Protein 1ZX5 (pdb70)

CATH classification: 2.60.120.10 (+1 more: 2.60.120.10)

Organism: Archaeoglobus fulgidus (strain ATCC 49558 / DSM 4304 / JCM 9628 / NBRC 100126 / VC-16) (NCBI:txid224325)

Structure (mmCIF, N/CA/C/O backbone):
data_1ZX5
#
_entry.id   1ZX5
#
_cell.length_a   160.045
_cell.length_b   160.045
_cell.length_c   160.045
_cell.angle_alpha   90.00
_cell.angle_beta   90.00
_cell.angle_gamma   90.00
#
_symmetry.space_group_name_H-M   'P 43 3 2'
#
loop_
_entity.id
_entity.type
_entity.pdbx_description
1 polymer 'mannosephosphate isomerase, putative'
2 non-polymer beta-L-fructofuranose
3 non-polymer 1,2-ETHANEDIOL
4 non-polymer 'ACETIC ACID'
5 non-polymer GLYCEROL
6 water water
#
loop_
_atom_site.group_PDB
_atom_site.id
_atom_site.type_symbol
_atom_site.label_atom_id
_atom_site.label_alt_id
_atom_site.label_comp_id
_atom_site.label_asym_id
_atom_site.label_entity_id
_atom_site.label_seq_id
_atom_site.pdbx_PDB_ins_code
_atom_site.Cartn_x
_atom_site.Cartn_y
_atom_site.Cartn_z
_atom_site.occupancy
_atom_site.B_iso_or_equiv
_atom_site.auth_seq_id
_atom_site.auth_comp_id
_atom_site.auth_asym_id
_atom_site.auth_atom_id
_atom_site.pdbx_PDB_model_num
ATOM 1 N N . GLY A 1 1 ? 92.968 94.057 15.526 1.00 61.47 0 GLY A N 1
ATOM 2 C CA . GLY A 1 1 ? 91.518 93.711 15.382 1.00 61.36 0 GLY A CA 1
ATOM 3 C C . GLY A 1 1 ? 90.621 94.935 15.504 1.00 61.24 0 GLY A C 1
ATOM 4 O O . GLY A 1 1 ? 90.658 95.644 16.520 1.00 61.25 0 GLY A O 1
ATOM 13 N N . GLU A 1 3 ? 86.972 94.786 13.920 1.00 54.96 2 GLU A N 1
ATOM 14 C CA . GLU A 1 3 ? 85.761 94.287 13.257 1.00 52.23 2 GLU A CA 1
ATOM 15 C C . GLU A 1 3 ? 84.471 94.880 13.846 1.00 48.83 2 GLU A C 1
ATOM 16 O O . GLU A 1 3 ? 83.429 94.898 13.185 1.00 48.55 2 GLU A O 1
ATOM 22 N N . LEU A 1 4 ? 84.540 95.347 15.090 1.00 44.58 3 LEU A N 1
ATOM 23 C CA . LEU A 1 4 ? 83.340 95.760 15.810 1.00 40.59 3 LEU A CA 1
ATOM 24 C C . LEU A 1 4 ? 83.040 97.250 15.659 1.00 38.23 3 LEU A C 1
ATOM 25 O O . LEU A 1 4 ? 83.963 98.060 15.558 1.00 37.84 3 LEU A O 1
ATOM 30 N N . PRO A 1 5 ? 81.741 97.618 15.659 1.00 35.73 4 PRO A N 1
ATOM 31 C CA . PRO A 1 5 ? 81.388 99.036 15.633 1.00 33.87 4 PRO A CA 1
ATOM 32 C C . PRO A 1 5 ? 81.732 99.690 16.966 1.00 32.24 4 PRO A C 1
ATOM 33 O O . PRO A 1 5 ? 82.094 98.994 17.915 1.00 31.64 4 PRO A O 1
ATOM 37 N N . SER A 1 6 ? 81.634 101.014 17.024 1.00 30.63 5 SER A N 1
ATOM 38 C CA . SER A 1 6 ? 81.897 101.763 18.247 1.00 29.29 5 SER A CA 1
ATOM 39 C C . SER A 1 6 ? 80.868 101.504 19.350 1.00 28.74 5 SER A C 1
ATOM 40 O O . SER A 1 6 ? 81.209 101.513 20.529 1.00 28.90 5 SER A O 1
ATOM 43 N N . PHE A 1 7 ? 79.614 101.297 18.958 1.00 27.82 6 PHE A N 1
ATOM 44 C CA . PHE A 1 7 ? 78.508 101.261 19.890 1.00 27.23 6 PHE A CA 1
ATOM 45 C C . PHE A 1 7 ? 77.643 100.024 19.685 1.00 27.48 6 PHE A C 1
ATOM 46 O O . PHE A 1 7 ? 77.019 99.853 18.632 1.00 27.87 6 PHE A O 1
ATOM 54 N N . ILE A 1 8 ? 77.626 99.166 20.702 1.00 27.07 7 ILE A N 1
ATOM 55 C CA . ILE A 1 8 ? 76.871 97.928 20.675 1.00 26.88 7 ILE A CA 1
ATOM 56 C C . ILE A 1 8 ? 75.729 98.044 21.679 1.00 27.18 7 ILE A C 1
ATOM 57 O O . ILE A 1 8 ? 75.932 98.459 22.819 1.00 27.07 7 ILE A O 1
ATOM 62 N N . PHE A 1 9 ? 74.528 97.700 21.229 1.00 27.47 8 PHE A N 1
ATOM 63 C CA . PHE A 1 9 ? 73.322 97.847 22.031 1.00 28.37 8 PHE A CA 1
ATOM 64 C C . PHE A 1 9 ? 72.762 96.477 22.396 1.00 28.74 8 PHE A C 1
ATOM 65 O O . PHE A 1 9 ? 73.048 95.498 21.712 1.00 28.90 8 PHE A O 1
ATOM 73 N N . GLN A 1 10 ? 71.993 96.397 23.480 1.00 29.86 9 GLN A N 1
ATOM 74 C CA . GLN A 1 10 ? 71.248 95.162 23.769 1.00 30.96 9 GLN A CA 1
ATOM 75 C C . GLN A 1 10 ? 70.098 95.042 22.798 1.00 31.42 9 GLN A C 1
ATOM 76 O O . GLN A 1 10 ? 69.410 96.025 22.544 1.00 31.80 9 GLN A O 1
ATOM 82 N N . ALA A 1 11 ? 69.900 93.838 22.271 1.00 32.16 10 ALA A N 1
ATOM 83 C CA . ALA A 1 11 ? 68.779 93.521 21.382 1.00 32.67 10 ALA A CA 1
ATOM 84 C C . ALA A 1 11 ? 67.433 93.446 22.123 1.00 33.10 10 ALA A C 1
ATOM 85 O O . ALA A 1 11 ? 66.389 93.802 21.568 1.00 33.51 10 ALA A O 1
ATOM 87 N N A GLN A 1 12 ? 67.474 92.960 23.365 0.50 32.88 11 GLN A N 1
ATOM 88 N N B GLN A 1 12 ? 67.470 92.965 23.364 0.50 33.14 11 GLN A N 1
ATOM 89 C CA A GLN A 1 12 ? 66.290 92.801 24.213 0.50 32.43 11 GLN A CA 1
ATOM 90 C CA B GLN A 1 12 ? 66.289 92.890 24.217 0.50 32.95 11 GLN A CA 1
ATOM 91 C C A GLN A 1 12 ? 66.660 93.106 25.660 0.50 32.29 11 GLN A C 1
ATOM 92 C C B GLN A 1 12 ? 66.676 93.200 25.646 0.50 32.57 11 GLN A C 1
ATOM 93 O O A GLN A 1 12 ? 67.821 92.964 26.050 0.50 32.17 11 GLN A O 1
ATOM 94 O O B GLN A 1 12 ? 67.849 93.124 26.019 0.50 32.46 11 GLN A O 1
ATOM 105 N N . GLU A 1 13 ? 65.671 93.530 26.444 1.00 32.23 12 GLU A N 1
ATOM 106 C CA . GLU A 1 13 ? 65.857 93.806 27.873 1.00 32.00 12 GLU A CA 1
ATOM 107 C C . GLU A 1 13 ? 66.142 92.488 28.632 1.00 30.14 12 GLU A C 1
ATOM 108 O O . GLU A 1 13 ? 65.659 91.431 28.257 1.00 30.15 12 GLU A O 1
ATOM 114 N N . ASN A 1 14 ? 66.959 92.578 29.669 1.00 28.44 13 ASN A N 1
ATOM 115 C CA . ASN A 1 14 ? 67.347 91.444 30.485 1.00 27.01 13 ASN A CA 1
ATOM 116 C C . ASN A 1 14 ? 66.952 91.752 31.936 1.00 26.10 13 ASN A C 1
ATOM 117 O O . ASN A 1 14 ? 67.776 92.177 32.747 1.00 25.92 13 ASN A O 1
ATOM 122 N N . LEU A 1 15 ? 65.676 91.535 32.242 1.00 25.18 14 LEU A N 1
ATOM 123 C CA . LEU A 1 15 ? 65.077 91.945 33.517 1.00 24.92 14 LEU A CA 1
ATOM 124 C C . LEU A 1 15 ? 64.892 90.777 34.469 1.00 24.68 14 LEU A C 1
ATOM 125 O O . LEU A 1 15 ? 64.763 89.636 34.033 1.00 24.54 14 LEU A O 1
ATOM 130 N N . VAL A 1 16 ? 64.887 91.082 35.768 1.00 24.39 15 VAL A N 1
ATOM 131 C CA . VAL A 1 16 ? 64.706 90.086 36.826 1.00 23.98 15 VAL A CA 1
ATOM 132 C C . VAL A 1 16 ? 63.598 90.553 37.757 1.00 24.14 15 VAL A C 1
ATOM 133 O O . VAL A 1 16 ? 63.681 91.641 38.334 1.00 23.94 15 VAL A O 1
ATOM 137 N N . GLU A 1 17 ? 62.566 89.721 37.887 1.00 24.18 16 GLU A N 1
ATOM 138 C CA . GLU A 1 17 ? 61.463 89.947 38.822 1.00 25.23 16 GLU A CA 1
ATOM 139 C C . GLU A 1 17 ? 61.922 89.703 40.251 1.00 25.59 16 GLU A C 1
ATOM 140 O O . GLU A 1 17 ? 62.584 88.703 40.536 1.00 26.51 16 GLU A O 1
ATOM 146 N N . ARG A 1 18 ? 61.586 90.626 41.144 1.00 25.91 17 ARG A N 1
ATOM 147 C CA . ARG A 1 18 ? 61.940 90.509 42.557 1.00 26.47 17 ARG A CA 1
ATOM 148 C C . ARG A 1 18 ? 60.772 91.003 43.387 1.00 27.06 17 ARG A C 1
ATOM 149 O O . ARG A 1 18 ? 60.119 91.978 42.997 1.00 27.73 17 ARG A O 1
ATOM 157 N N . PRO A 1 19 ? 60.512 90.349 44.533 1.00 27.36 18 PRO A N 1
ATOM 158 C CA . PRO A 1 19 ? 59.394 90.792 45.367 1.00 27.86 18 PRO A CA 1
ATOM 159 C C . PRO A 1 19 ? 59.650 92.189 45.943 1.00 27.89 18 PRO A C 1
ATOM 160 O O . PRO A 1 19 ? 58.703 92.933 46.194 1.00 28.54 18 PRO A O 1
ATOM 164 N N . TRP A 1 20 ? 60.919 92.556 46.098 1.00 27.52 19 TRP A N 1
ATOM 165 C CA . TRP A 1 20 ? 61.284 93.890 46.577 1.00 27.22 19 TRP A CA 1
ATOM 166 C C . TRP A 1 20 ? 61.441 94.973 45.479 1.00 27.15 19 TRP A C 1
ATOM 167 O O . TRP A 1 20 ? 61.804 96.121 45.783 1.00 26.87 19 TRP A O 1
ATOM 178 N N . GLY A 1 21 ? 61.188 94.617 44.216 1.00 26.65 20 GLY A N 1
ATOM 179 C CA . GLY A 1 21 ? 61.320 95.584 43.122 1.00 26.48 20 GLY A CA 1
ATOM 180 C C . GLY A 1 21 ? 60.085 96.459 42.986 1.00 26.40 20 GLY A C 1
ATOM 181 O O . GLY A 1 21 ? 58.982 95.994 43.214 1.00 26.90 20 GLY A O 1
ATOM 182 N N . GLY A 1 22 ? 60.258 97.719 42.602 1.00 26.37 21 GLY A N 1
ATOM 183 C CA . GLY A 1 22 ? 59.125 98.628 42.423 1.00 26.51 21 GLY A CA 1
ATOM 184 C C . GLY A 1 22 ? 58.818 98.835 40.948 1.00 27.10 21 GLY A C 1
ATOM 185 O O . GLY A 1 22 ? 58.805 97.872 40.187 1.00 27.26 21 GLY A O 1
ATOM 186 N N . GLU A 1 23 ? 58.603 100.092 40.547 1.00 26.96 22 GLU A N 1
ATOM 187 C CA . GLU A 1 23 ? 58.212 100.445 39.177 1.00 27.75 22 GLU A CA 1
ATOM 188 C C . GLU A 1 23 ? 59.303 101.087 38.336 1.00 27.09 22 GLU A C 1
ATOM 189 O O . GLU A 1 23 ? 59.121 101.269 37.127 1.00 27.19 22 GLU A O 1
ATOM 195 N N . TRP A 1 24 ? 60.418 101.446 38.972 1.00 26.89 23 TRP A N 1
ATOM 196 C CA . TRP A 1 24 ? 61.437 102.330 38.364 1.00 26.63 23 TRP A CA 1
ATOM 197 C C . TRP A 1 24 ? 62.072 101.735 37.109 1.00 26.39 23 TRP A C 1
ATOM 198 O O . TRP A 1 24 ? 62.175 102.398 36.077 1.00 27.11 23 TRP A O 1
ATOM 209 N N . ILE A 1 25 ? 62.500 100.480 37.199 1.00 26.30 24 ILE A N 1
ATOM 210 C CA . ILE A 1 25 ? 63.190 99.842 36.078 1.00 25.92 24 ILE A CA 1
ATOM 211 C C . ILE A 1 25 ? 62.300 99.713 34.824 1.00 25.69 24 ILE A C 1
ATOM 212 O O . ILE A 1 25 ? 62.706 100.148 33.746 1.00 25.75 24 ILE A O 1
ATOM 217 N N . ALA A 1 26 ? 61.103 99.146 34.964 1.00 25.00 25 ALA A N 1
ATOM 218 C CA . ALA A 1 26 ? 60.201 99.021 33.813 1.00 26.13 25 ALA A CA 1
ATOM 219 C C . ALA A 1 26 ? 59.973 100.387 33.161 1.00 26.67 25 ALA A C 1
ATOM 220 O O . ALA A 1 26 ? 59.948 100.501 31.934 1.00 26.96 25 ALA A O 1
ATOM 222 N N . LEU A 1 27 ? 59.840 101.423 33.989 1.00 27.79 26 LEU A N 1
ATOM 223 C CA . LEU A 1 27 ? 59.637 102.779 33.494 1.00 28.95 26 LEU A CA 1
ATOM 224 C C . LEU A 1 27 ? 60.846 103.289 32.708 1.00 28.61 26 LEU A C 1
ATOM 225 O O . LEU A 1 27 ? 60.669 103.883 31.649 1.00 28.82 26 LEU A O 1
ATOM 230 N N . LEU A 1 28 ? 62.060 103.037 33.205 1.00 28.13 27 LEU A N 1
ATOM 231 C CA . LEU A 1 28 ? 63.276 103.307 32.427 1.00 27.99 27 LEU A CA 1
ATOM 232 C C . LEU A 1 28 ? 63.206 102.655 31.057 1.00 28.01 27 LEU A C 1
ATOM 233 O O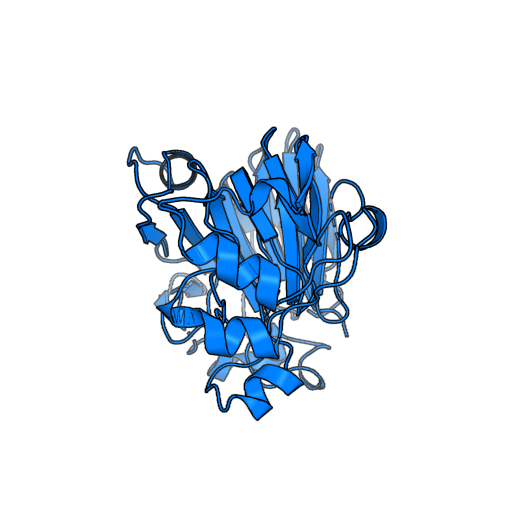 . LEU A 1 28 ? 63.597 103.266 30.073 1.00 28.94 27 LEU A O 1
ATOM 238 N N . LYS A 1 29 ? 62.702 101.422 31.006 1.00 27.60 28 LYS A N 1
ATOM 239 C CA . LYS A 1 29 ? 62.645 100.643 29.773 1.00 27.22 28 LYS A CA 1
ATOM 240 C C . LYS A 1 29 ? 61.336 100.836 29.000 1.00 27.50 28 LYS A C 1
ATOM 241 O O . LYS A 1 29 ? 61.024 100.039 28.109 1.00 28.19 28 LYS A O 1
ATOM 247 N N . GLY A 1 30 ? 60.567 101.868 29.355 1.00 27.28 29 GLY A N 1
ATOM 248 C CA . GLY A 1 30 ? 59.413 102.294 28.560 1.00 25.74 29 GLY A CA 1
ATOM 249 C C . GLY A 1 30 ? 58.088 101.592 28.797 1.00 25.82 29 GLY A C 1
ATOM 250 O O . GLY A 1 30 ? 57.200 101.670 27.948 1.00 26.14 29 GLY A O 1
ATOM 251 N N . PHE A 1 31 ? 57.919 100.911 29.932 1.00 25.02 30 PHE A N 1
ATOM 252 C CA . PHE A 1 31 ? 56.617 100.298 30.231 1.00 24.70 30 PHE A CA 1
ATOM 253 C C . PHE A 1 31 ? 56.235 100.380 31.710 1.00 25.29 30 PHE A C 1
ATOM 254 O O . PHE A 1 31 ? 57.034 100.786 32.533 1.00 25.72 30 PHE A O 1
ATOM 262 N N . ARG A 1 32 ? 54.995 100.031 32.033 1.00 26.74 31 ARG A N 1
ATOM 263 C CA . ARG A 1 32 ? 54.511 100.062 33.415 1.00 27.49 31 ARG A CA 1
ATOM 264 C C . ARG A 1 32 ? 54.440 98.647 33.953 1.00 26.54 31 ARG A C 1
ATOM 265 O O . ARG A 1 32 ? 53.678 97.835 33.443 1.00 26.89 31 ARG A O 1
ATOM 273 N N . GLN A 1 33 ? 55.237 98.364 34.976 1.00 25.74 32 GLN A N 1
ATOM 274 C CA . GLN A 1 33 ? 55.240 97.058 35.628 1.00 24.73 32 GLN A CA 1
ATOM 275 C C . GLN A 1 33 ? 55.907 97.177 36.987 1.00 24.46 32 GLN A C 1
ATOM 276 O O . GLN A 1 33 ? 57.058 97.628 37.081 1.00 24.55 32 GLN A O 1
ATOM 282 N N . SER A 1 34 ? 55.200 96.768 38.035 1.00 23.48 33 SER A N 1
ATOM 283 C CA . SER A 1 34 ? 55.836 96.618 39.352 1.00 23.63 33 SER A CA 1
ATOM 284 C C . SER A 1 34 ? 56.519 95.242 39.484 1.00 23.75 33 SER A C 1
ATOM 285 O O . SER A 1 34 ? 56.245 94.325 38.705 1.00 24.17 33 SER A O 1
ATOM 288 N N . GLY A 1 35 ? 57.403 95.114 40.470 1.00 23.89 34 GLY A N 1
ATOM 289 C CA . GLY A 1 35 ? 58.053 93.848 40.783 1.00 23.61 34 GLY A CA 1
ATOM 290 C C . GLY A 1 35 ? 59.295 93.519 39.976 1.00 23.96 34 GLY A C 1
ATOM 291 O O . GLY A 1 35 ? 59.729 92.365 39.954 1.00 24.39 34 GLY A O 1
ATOM 292 N N . ILE A 1 36 ? 59.883 94.512 39.313 1.00 23.69 35 ILE A N 1
ATOM 293 C CA . ILE A 1 36 ? 61.143 94.283 38.620 1.00 23.96 35 ILE A CA 1
ATOM 294 C C . ILE A 1 36 ? 62.251 94.817 39.514 1.00 24.30 35 ILE A C 1
ATOM 295 O O . ILE A 1 36 ? 62.334 96.038 39.747 1.00 24.25 35 ILE A O 1
ATOM 300 N N . GLY A 1 37 ? 63.101 93.917 40.011 1.00 23.74 36 GLY A N 1
ATOM 301 C CA . GLY A 1 37 ? 64.193 94.333 40.881 1.00 23.64 36 GLY A CA 1
ATOM 302 C C . GLY A 1 37 ? 65.499 94.703 40.180 1.00 24.30 36 GLY A C 1
ATOM 303 O O . GLY A 1 37 ? 66.291 95.482 40.726 1.00 23.57 36 GLY A O 1
ATOM 304 N N . GLU A 1 38 ? 65.734 94.139 38.982 1.00 24.01 37 GLU A N 1
ATOM 305 C CA . GLU A 1 38 ? 67.041 94.217 38.330 1.00 24.68 37 GLU A CA 1
ATOM 306 C C . GLU A 1 38 ? 66.936 94.295 36.821 1.00 24.36 37 GLU A C 1
ATOM 307 O O . GLU A 1 38 ? 66.020 93.747 36.225 1.00 24.61 37 GLU A O 1
ATOM 313 N N . SER A 1 39 ? 67.889 94.997 36.218 1.00 24.25 38 SER A N 1
ATOM 314 C CA . SER A 1 39 ? 68.137 94.934 34.789 1.00 24.06 38 SER A CA 1
ATOM 315 C C . SER A 1 39 ? 69.614 94.668 34.593 1.00 23.95 38 SER A C 1
ATOM 316 O O . SER A 1 39 ? 70.434 95.453 35.055 1.00 24.53 38 SER A O 1
ATOM 319 N N . TRP A 1 40 ? 69.938 93.581 33.897 1.00 23.97 39 TRP A N 1
ATOM 320 C CA . TRP A 1 40 ? 71.312 93.156 33.670 1.00 24.26 39 TRP A CA 1
ATOM 321 C C . TRP A 1 40 ? 71.762 93.698 32.322 1.00 25.17 39 TRP A C 1
ATOM 322 O O . TRP A 1 40 ? 71.186 93.368 31.280 1.00 25.20 39 TRP A O 1
ATOM 333 N N . GLU A 1 41 ? 72.772 94.566 32.353 1.00 25.53 40 GLU A N 1
ATOM 334 C CA . GLU A 1 41 ? 73.198 95.301 31.173 1.00 25.48 40 GLU A CA 1
ATOM 335 C C . GLU A 1 41 ? 74.489 94.694 30.637 1.00 25.71 40 GLU A C 1
ATOM 336 O O . GLU A 1 41 ? 75.533 94.801 31.271 1.00 25.88 40 GLU A O 1
ATOM 342 N N . PHE A 1 42 ? 74.410 94.069 29.460 1.00 25.71 41 PHE A N 1
ATOM 343 C CA . PHE A 1 42 ? 75.549 93.390 28.819 1.00 26.07 41 PHE A CA 1
ATOM 344 C C . PHE A 1 42 ? 76.100 92.269 29.677 1.00 26.60 41 PHE A C 1
ATOM 345 O O . PHE A 1 42 ? 77.310 92.078 29.778 1.00 26.82 41 PHE A O 1
ATOM 353 N N . SER A 1 43 ? 75.184 91.520 30.291 1.00 27.27 42 SER A N 1
ATOM 354 C CA . SER A 1 43 ? 75.548 90.373 31.096 1.00 27.48 42 SER A CA 1
ATOM 355 C C . SER A 1 43 ? 76.159 89.272 30.241 1.00 27.88 42 SER A C 1
ATOM 356 O O . SER A 1 43 ? 75.545 88.816 29.273 1.00 26.93 42 SER A O 1
ATOM 359 N N . ALA A 1 44 ? 77.370 88.857 30.611 1.00 28.63 43 ALA A N 1
ATOM 360 C CA . ALA A 1 44 ? 77.927 87.601 30.123 1.00 29.82 43 ALA A CA 1
ATOM 361 C C . ALA A 1 44 ? 77.907 86.543 31.236 1.00 31.02 43 ALA A C 1
ATOM 362 O O . ALA A 1 44 ? 78.723 85.627 31.238 1.00 31.75 43 ALA A O 1
ATOM 364 N N . HIS A 1 45 ? 76.989 86.684 32.188 1.00 32.01 44 HIS A N 1
ATOM 365 C CA . HIS A 1 45 ? 76.822 85.685 33.229 1.00 33.16 44 HIS A CA 1
ATOM 366 C C . HIS A 1 45 ? 75.969 84.536 32.690 1.00 33.79 44 HIS A C 1
ATOM 367 O O . HIS A 1 45 ? 74.871 84.751 32.178 1.00 33.44 44 HIS A O 1
ATOM 374 N N . THR A 1 46 ? 76.483 83.314 32.798 1.00 35.38 45 THR A N 1
ATOM 375 C CA . THR A 1 46 ? 75.830 82.139 32.193 1.00 36.61 45 THR A CA 1
ATOM 376 C C . THR A 1 46 ? 74.382 81.886 32.653 1.00 36.89 45 THR A C 1
ATOM 377 O O . THR A 1 46 ? 73.597 81.302 31.909 1.00 37.22 45 THR A O 1
ATOM 381 N N . SER A 1 47 ? 74.019 82.334 33.855 1.00 37.17 46 SER A N 1
ATOM 382 C CA . SER A 1 47 ? 72.648 82.148 34.335 1.00 37.55 46 SER A CA 1
ATOM 383 C C . SER A 1 47 ? 71.657 83.047 33.588 1.00 37.19 46 SER A C 1
ATOM 384 O O . SER A 1 47 ? 70.459 82.758 33.539 1.00 36.81 46 SER A O 1
ATOM 387 N N . ARG A 1 48 ? 72.165 84.119 32.977 1.00 36.43 47 ARG A N 1
ATOM 388 C CA . ARG A 1 48 ? 71.304 85.190 32.499 1.00 35.71 47 ARG A CA 1
ATOM 389 C C . ARG A 1 48 ? 72.041 86.096 31.486 1.00 34.48 47 ARG A C 1
ATOM 390 O O . ARG A 1 48 ? 72.213 87.293 31.719 1.00 34.17 47 ARG A O 1
ATOM 398 N N . PRO A 1 49 ? 72.491 85.518 30.350 1.00 33.43 48 PRO A N 1
ATOM 399 C CA . PRO A 1 49 ? 73.256 86.327 29.402 1.00 32.13 48 PRO A CA 1
ATOM 400 C C . PRO A 1 49 ? 72.384 87.316 28.620 1.00 31.18 48 PRO A C 1
ATOM 401 O O . PRO A 1 49 ? 71.245 87.002 28.266 1.00 30.80 48 PRO A O 1
ATOM 405 N N . SER A 1 50 ? 72.919 88.509 28.378 1.00 30.13 49 SER A N 1
ATOM 406 C CA . SER A 1 50 ? 72.248 89.499 27.552 1.00 29.85 49 SER A CA 1
ATOM 407 C C . SER A 1 50 ? 72.461 89.134 26.098 1.00 30.40 49 SER A C 1
ATOM 408 O O . SER A 1 50 ? 73.439 88.462 25.753 1.00 30.33 49 SER A O 1
ATOM 411 N N . THR A 1 51 ? 71.544 89.564 25.245 1.00 31.06 50 THR A N 1
ATOM 412 C CA . THR A 1 51 ? 71.748 89.410 23.820 1.00 32.62 50 THR A CA 1
ATOM 413 C C . THR A 1 51 ? 71.915 90.799 23.204 1.00 32.75 50 THR A C 1
ATOM 414 O O . THR A 1 51 ? 71.239 91.759 23.587 1.00 32.17 50 THR A O 1
ATOM 418 N N . VAL A 1 52 ? 72.838 90.895 22.255 1.00 33.86 51 VAL A N 1
ATOM 419 C CA . VAL A 1 52 ? 73.243 92.180 21.702 1.00 34.99 51 VAL A CA 1
ATOM 420 C C . VAL A 1 52 ? 73.006 92.285 20.191 1.00 36.74 51 VAL A C 1
ATOM 421 O O . VAL A 1 52 ? 72.864 91.272 19.499 1.00 36.29 51 VAL A O 1
ATOM 425 N N . LEU A 1 53 ? 72.956 93.526 19.705 1.00 39.05 52 LEU A N 1
ATOM 426 C CA . LEU A 1 53 ? 72.898 93.812 18.270 1.00 41.57 52 LEU A CA 1
ATOM 427 C C . LEU A 1 53 ? 74.234 94.353 17.767 1.00 42.37 52 LEU A C 1
ATOM 428 O O . LEU A 1 53 ? 74.657 95.457 18.148 1.00 42.19 52 LEU A O 1
ATOM 433 N N . VAL A 1 54 ? 74.882 93.574 16.908 1.00 43.68 53 VAL A N 1
ATOM 434 C CA . VAL A 1 54 ? 76.109 94.012 16.254 1.00 45.20 53 VAL A CA 1
ATOM 435 C C . VAL A 1 54 ? 75.843 94.308 14.767 1.00 46.48 53 VAL A C 1
ATOM 436 O O . VAL A 1 54 ? 75.635 93.384 13.969 1.00 46.65 53 VAL A O 1
ATOM 440 N N . LYS A 1 55 ? 75.844 95.601 14.415 1.00 48.02 54 LYS A N 1
ATOM 441 C CA . LYS A 1 55 ? 75.494 96.063 13.057 1.00 49.55 54 LYS A CA 1
ATOM 442 C C . LYS A 1 55 ? 74.110 95.541 12.604 1.00 49.81 54 LYS A C 1
ATOM 443 O O . LYS A 1 55 ? 73.910 95.189 11.434 1.00 49.99 54 LYS A O 1
ATOM 449 N N . GLY A 1 56 ? 73.166 95.476 13.541 1.00 50.03 55 GLY A N 1
ATOM 450 C CA . GLY A 1 56 ? 71.825 95.000 13.224 1.00 50.17 55 GLY A CA 1
ATOM 451 C C . GLY A 1 56 ? 71.530 93.514 13.403 1.00 50.36 55 GLY A C 1
ATOM 452 O O . GLY A 1 56 ? 70.355 93.119 13.352 1.00 50.65 55 GLY A O 1
ATOM 453 N N A GLN A 1 57 ? 72.566 92.697 13.617 0.50 50.18 56 GLN A N 1
ATOM 454 N N B GLN A 1 57 ? 72.569 92.691 13.581 0.50 50.09 56 GLN A N 1
ATOM 455 C CA A GLN A 1 57 ? 72.382 91.255 13.853 0.50 49.89 56 GLN A CA 1
ATOM 456 C CA B GLN A 1 57 ? 72.371 91.255 13.837 0.50 49.70 56 GLN A CA 1
ATOM 457 C C A GLN A 1 57 ? 72.499 90.864 15.330 0.50 49.54 56 GLN A C 1
ATOM 458 C C B GLN A 1 57 ? 72.427 90.919 15.336 0.50 49.43 56 GLN A C 1
ATOM 459 O O A GLN A 1 57 ? 73.299 91.433 16.082 0.50 49.60 56 GLN A O 1
ATOM 460 O O B GLN A 1 57 ? 73.110 91.593 16.115 0.50 49.52 56 GLN A O 1
ATOM 471 N N . GLN A 1 58 ? 71.705 89.867 15.716 1.00 48.99 57 GLN A N 1
ATOM 472 C CA . GLN A 1 58 ? 71.540 89.474 17.109 1.00 47.96 57 GLN A CA 1
ATOM 473 C C . GLN A 1 58 ? 72.428 88.296 17.533 1.00 46.38 57 GLN A C 1
ATOM 474 O O . GLN A 1 58 ? 72.494 87.286 16.841 1.00 46.12 57 GLN A O 1
ATOM 480 N N . LEU A 1 59 ? 73.117 88.452 18.668 1.00 44.54 58 LEU A N 1
ATOM 481 C CA . LEU A 1 59 ? 73.887 87.363 19.298 1.00 42.67 58 LEU A CA 1
ATOM 482 C C . LEU A 1 59 ? 74.044 87.562 20.814 1.00 41.54 58 LEU A C 1
ATOM 483 O O . LEU A 1 59 ? 73.788 88.645 21.348 1.00 40.95 58 LEU A O 1
ATOM 488 N N . SER A 1 60 ? 74.470 86.506 21.493 1.00 39.92 59 SER A N 1
ATOM 489 C CA . SER A 1 60 ? 74.628 86.524 22.934 1.00 38.79 59 SER A CA 1
ATOM 490 C C . SER A 1 60 ? 75.954 87.174 23.324 1.00 37.97 59 SER A C 1
ATOM 491 O O . SER A 1 60 ? 76.921 87.073 22.571 1.00 37.70 59 SER A O 1
ATOM 502 N N . ILE A 1 62 ? 77.892 86.124 25.397 1.00 35.66 61 ILE A N 1
ATOM 503 C CA . ILE A 1 62 ? 78.808 85.002 25.583 1.00 35.30 61 ILE A CA 1
ATOM 504 C C . ILE A 1 62 ? 79.477 84.654 24.245 1.00 34.92 61 ILE A C 1
ATOM 505 O O . ILE A 1 62 ? 80.695 84.479 24.190 1.00 34.61 61 ILE A O 1
ATOM 510 N N A GLU A 1 63 ? 78.681 84.560 23.181 0.50 34.72 62 GLU A N 1
ATOM 511 N N B GLU A 1 63 ? 78.662 84.601 23.189 0.50 34.73 62 GLU A N 1
ATOM 512 C CA A GLU A 1 63 ? 79.223 84.376 21.843 0.50 34.74 62 GLU A CA 1
ATOM 513 C CA B GLU A 1 63 ? 79.103 84.391 21.808 0.50 34.74 62 GLU A CA 1
ATOM 514 C C A GLU A 1 63 ? 80.133 85.558 21.509 0.50 34.45 62 GLU A C 1
ATOM 515 C C B GLU A 1 63 ? 79.986 85.550 21.307 0.50 34.50 62 GLU A C 1
ATOM 516 O O A GLU A 1 63 ? 81.299 85.365 21.158 0.50 34.52 62 GLU A O 1
ATOM 517 O O B GLU A 1 63 ? 80.981 85.330 20.618 0.50 34.69 62 GLU A O 1
ATOM 528 N N . LEU A 1 64 ? 79.613 86.777 21.663 1.00 34.25 63 LEU A N 1
ATOM 529 C CA . LEU A 1 64 ? 80.399 87.982 21.353 1.00 33.66 63 LEU A CA 1
ATOM 530 C C . LEU A 1 64 ? 81.785 87.952 22.021 1.00 33.05 63 LEU A C 1
ATOM 531 O O . LEU A 1 64 ? 82.796 88.210 21.373 1.00 32.56 63 LEU A O 1
ATOM 536 N N . PHE A 1 65 ? 81.820 87.607 23.304 1.00 32.71 64 PHE A N 1
ATOM 537 C CA . PHE A 1 65 ? 83.069 87.583 24.046 1.00 32.84 64 PHE A CA 1
ATOM 538 C C . PHE A 1 65 ? 84.023 86.461 23.596 1.00 33.58 64 PHE A C 1
ATOM 539 O O . PHE A 1 65 ? 85.227 86.682 23.491 1.00 33.74 64 PHE A O 1
ATOM 547 N N . SER A 1 66 ? 83.508 85.266 23.312 1.00 34.36 65 SER A N 1
ATOM 548 C CA . SER A 1 66 ? 84.401 84.203 22.842 1.00 35.53 65 SER A CA 1
ATOM 549 C C . SER A 1 66 ? 85.004 84.512 21.456 1.00 35.51 65 SER A C 1
ATOM 550 O O . SER A 1 66 ? 86.143 84.143 21.187 1.00 35.65 65 SER A O 1
ATOM 553 N N . LYS A 1 67 ? 84.258 85.218 20.608 1.00 35.63 66 LYS A N 1
ATOM 554 C CA . LYS A 1 67 ? 84.737 85.583 19.267 1.00 36.05 66 LYS A CA 1
ATOM 555 C C . LYS A 1 67 ? 85.567 86.868 19.199 1.00 35.73 66 LYS A C 1
ATOM 556 O O . LYS A 1 67 ? 86.392 87.011 18.300 1.00 35.77 66 LYS A O 1
A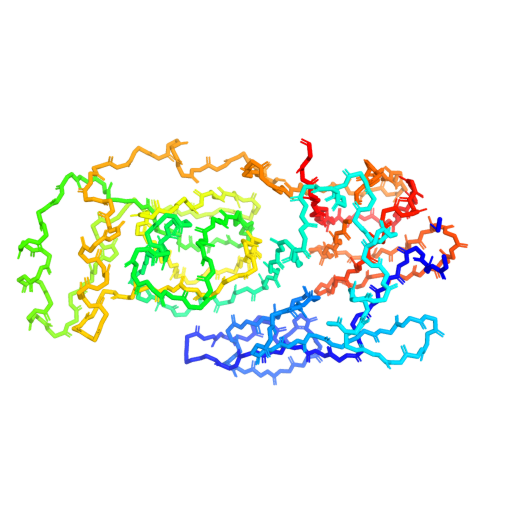TOM 562 N N . HIS A 1 68 ? 85.349 87.800 20.131 1.00 35.38 67 HIS A N 1
ATOM 563 C CA . HIS A 1 68 ? 85.902 89.158 20.000 1.00 35.23 67 HIS A CA 1
ATOM 564 C C . HIS A 1 68 ? 86.580 89.662 21.265 1.00 35.04 67 HIS A C 1
ATOM 565 O O . HIS A 1 68 ? 86.768 90.867 21.467 1.00 35.22 67 HIS A O 1
ATOM 572 N N . ARG A 1 69 ? 86.964 88.713 22.100 1.00 34.76 68 ARG A N 1
ATOM 573 C CA . ARG A 1 69 ? 87.552 88.979 23.397 1.00 34.80 68 ARG A CA 1
ATOM 574 C C . ARG A 1 69 ? 88.707 89.993 23.405 1.00 34.04 68 ARG A C 1
ATOM 575 O O . ARG A 1 69 ? 88.675 90.938 24.190 1.00 33.49 68 ARG A O 1
ATOM 583 N N . ASP A 1 70 ? 89.708 89.789 22.543 1.00 33.58 69 ASP A N 1
ATOM 584 C CA . ASP A 1 70 ? 90.888 90.669 22.467 1.00 33.57 69 ASP A CA 1
ATOM 585 C C . ASP A 1 70 ? 90.521 92.087 22.043 1.00 32.52 69 ASP A C 1
ATOM 586 O O . ASP A 1 70 ? 90.969 93.046 22.656 1.00 31.78 69 ASP A O 1
ATOM 591 N N . GLU A 1 71 ? 89.705 92.202 20.995 1.00 32.09 70 GLU A N 1
ATOM 592 C CA . GLU A 1 71 ? 89.199 93.499 20.538 1.00 32.16 70 GLU A CA 1
ATOM 593 C C . GLU A 1 71 ? 88.327 94.205 21.582 1.00 31.67 70 GLU A C 1
ATOM 594 O O . GLU A 1 71 ? 88.443 95.417 21.766 1.00 31.56 70 GLU A O 1
ATOM 600 N N . LEU A 1 72 ? 87.462 93.452 22.259 1.00 31.38 71 LEU A N 1
ATOM 601 C CA . LEU A 1 72 ? 86.629 94.025 23.313 1.00 31.31 71 LEU A CA 1
ATOM 602 C C . LEU A 1 72 ? 87.448 94.546 24.490 1.00 31.40 71 LEU A C 1
ATOM 603 O O . LEU A 1 72 ? 87.209 95.653 24.973 1.00 31.48 71 LEU A O 1
ATOM 608 N N . LEU A 1 73 ? 88.408 93.746 24.947 1.00 31.37 72 LEU A N 1
ATOM 609 C CA . LEU A 1 73 ? 89.133 94.055 26.173 1.00 31.36 72 LEU A CA 1
ATOM 610 C C . LEU A 1 73 ? 90.302 94.998 25.965 1.00 31.37 72 LEU A C 1
ATOM 611 O O . LEU A 1 73 ? 90.647 95.758 26.875 1.00 31.07 72 LEU A O 1
ATOM 616 N N . GLY A 1 74 ? 90.910 94.945 24.779 1.00 31.44 73 GLY A N 1
ATOM 617 C CA . GLY A 1 74 ? 92.038 95.806 24.451 1.00 31.90 73 GLY A CA 1
ATOM 618 C C . GLY A 1 74 ? 93.213 95.556 25.367 1.00 32.58 73 GLY A C 1
ATOM 619 O O . GLY A 1 74 ? 93.692 94.422 25.469 1.00 32.52 73 GLY A O 1
ATOM 620 N N . ARG A 1 75 ? 93.658 96.607 26.054 1.00 33.14 74 ARG A N 1
ATOM 621 C CA . ARG A 1 75 ? 94.809 96.519 26.960 1.00 34.26 74 ARG A CA 1
ATOM 622 C C . ARG A 1 75 ? 94.532 95.652 28.196 1.00 34.49 74 ARG A C 1
ATOM 623 O O . ARG A 1 75 ? 95.468 95.240 28.889 1.00 34.97 74 ARG A O 1
ATOM 631 N N . ALA A 1 76 ? 93.253 95.360 28.448 1.00 34.69 75 ALA A N 1
ATOM 632 C CA . ALA A 1 76 ? 92.830 94.514 29.568 1.00 34.96 75 ALA A CA 1
ATOM 633 C C . ALA A 1 76 ? 92.736 93.029 29.191 1.00 35.39 75 ALA A C 1
ATOM 634 O O . ALA A 1 76 ? 92.367 92.206 30.026 1.00 35.12 75 ALA A O 1
ATOM 636 N N . ALA A 1 77 ? 93.074 92.695 27.943 1.00 36.30 76 ALA A N 1
ATOM 637 C CA . ALA A 1 77 ? 92.962 91.323 27.442 1.00 37.42 76 ALA A CA 1
ATOM 638 C C . ALA A 1 77 ? 93.856 90.332 28.185 1.00 38.64 76 ALA A C 1
ATOM 639 O O . ALA A 1 77 ? 93.427 89.211 28.457 1.00 38.62 76 ALA A O 1
ATOM 641 N N . GLU A 1 78 ? 95.083 90.736 28.520 1.00 39.90 77 GLU A N 1
ATOM 642 C CA . GLU A 1 78 ? 95.976 89.851 29.273 1.00 41.77 77 GLU A CA 1
ATOM 643 C C . GLU A 1 78 ? 95.516 89.662 30.722 1.00 41.55 77 GLU A C 1
ATOM 644 O O . GLU A 1 78 ? 95.592 88.551 31.262 1.00 41.99 77 GLU A O 1
ATOM 650 N N . LYS A 1 79 ? 94.999 90.732 31.325 1.00 41.21 78 LYS A N 1
ATOM 651 C CA . LYS A 1 79 ? 94.543 90.691 32.716 1.00 40.54 78 LYS A CA 1
ATOM 652 C C . LYS A 1 79 ? 93.316 89.806 32.946 1.00 40.11 78 LYS A C 1
ATOM 653 O O . LYS A 1 79 ? 93.232 89.116 33.958 1.00 40.18 78 LYS A O 1
ATOM 659 N N . PHE A 1 80 ? 92.363 89.827 32.020 1.00 39.53 79 PHE A N 1
ATOM 660 C CA . PHE A 1 80 ? 91.115 89.090 32.210 1.00 38.91 79 PHE A CA 1
ATOM 661 C C . PHE A 1 80 ? 90.941 88.009 31.160 1.00 39.08 79 PHE A C 1
ATOM 662 O O . PHE A 1 80 ? 90.949 88.305 29.971 1.00 39.11 79 PHE A O 1
ATOM 670 N N . SER A 1 81 ? 90.764 86.765 31.594 1.00 39.21 80 SER A N 1
ATOM 671 C CA . SER A 1 81 ? 90.492 85.671 30.661 1.00 39.61 80 SER A CA 1
ATOM 672 C C . SER A 1 81 ? 89.001 85.329 30.580 1.00 39.57 80 SER A C 1
ATOM 673 O O . SER A 1 81 ? 88.544 84.784 29.564 1.00 40.64 80 SER A O 1
ATOM 676 N N . LYS A 1 82 ? 88.252 85.617 31.645 1.00 38.39 81 LYS A N 1
ATOM 677 C CA . LYS A 1 82 ? 86.792 85.522 31.606 1.00 37.61 81 LYS A CA 1
ATOM 678 C C . LYS A 1 82 ? 86.218 86.929 31.593 1.00 35.67 81 LYS A C 1
ATOM 679 O O . LYS A 1 82 ? 86.896 87.880 31.990 1.00 35.05 81 LYS A O 1
ATOM 685 N N . PHE A 1 83 ? 84.966 87.056 31.162 1.00 33.79 82 PHE A N 1
ATOM 686 C CA . PHE A 1 83 ? 84.315 88.351 31.145 1.00 32.61 82 PHE A CA 1
ATOM 687 C C . PHE A 1 83 ? 84.343 88.937 32.565 1.00 31.68 82 PHE A C 1
ATOM 688 O O . PHE A 1 83 ? 83.883 88.298 33.504 1.00 32.04 82 PHE A O 1
ATOM 696 N N . PRO A 1 84 ? 84.943 90.131 32.717 1.00 30.50 83 PRO A N 1
ATOM 697 C CA . PRO A 1 84 ? 85.364 90.657 34.016 1.00 29.44 83 PRO A CA 1
ATOM 698 C C . PRO A 1 84 ? 84.299 91.252 34.950 1.00 28.53 83 PRO A C 1
ATOM 699 O O . PRO A 1 84 ? 84.536 91.331 36.158 1.00 28.46 83 PRO A O 1
ATOM 703 N N . ILE A 1 85 ? 83.147 91.654 34.419 1.00 27.17 84 ILE A N 1
ATOM 704 C CA . ILE A 1 85 ? 82.176 92.410 35.208 1.00 25.83 84 ILE A CA 1
ATOM 705 C C . ILE A 1 85 ? 80.723 92.020 34.949 1.00 25.78 84 ILE A C 1
ATOM 706 O O . ILE A 1 85 ? 80.389 91.410 33.922 1.00 25.19 84 ILE A O 1
ATOM 711 N N . LEU A 1 86 ? 79.861 92.412 35.885 1.00 25.04 85 LEU A N 1
ATOM 712 C CA . LEU A 1 86 ? 78.426 92.346 35.695 1.00 25.12 85 LEU A CA 1
ATOM 713 C C . LEU A 1 86 ? 77.846 93.708 36.072 1.00 25.21 85 LEU A C 1
ATOM 714 O O . LEU A 1 86 ? 78.132 94.241 37.153 1.00 25.61 85 LEU A O 1
ATOM 719 N N . VAL A 1 87 ? 77.039 94.270 35.175 1.00 25.18 86 VAL A N 1
ATOM 720 C CA . VAL A 1 87 ? 76.449 95.579 35.384 1.00 24.44 86 VAL A CA 1
ATOM 721 C C . VAL A 1 87 ? 74.953 95.406 35.551 1.00 24.88 86 VAL A C 1
ATOM 722 O O . VAL A 1 87 ? 74.297 94.805 34.700 1.00 24.47 86 VAL A O 1
ATOM 726 N N . ARG A 1 88 ? 74.421 95.936 36.652 1.00 25.25 87 ARG A N 1
ATOM 727 C CA . ARG A 1 88 ? 73.014 95.808 36.966 1.00 26.10 87 ARG A CA 1
ATOM 728 C C . ARG A 1 88 ? 72.412 97.109 37.465 1.00 26.47 87 ARG A C 1
ATOM 729 O O . ARG A 1 88 ? 72.993 97.758 38.333 1.00 27.03 87 ARG A O 1
ATOM 737 N N . LEU A 1 89 ? 71.252 97.479 36.916 1.00 25.93 88 LEU A N 1
ATOM 738 C CA . LEU A 1 89 ? 70.359 98.415 37.582 1.00 25.92 88 LEU A CA 1
ATOM 739 C C . LEU A 1 89 ? 69.602 97.633 38.647 1.00 26.23 88 LEU A C 1
ATOM 740 O O . LEU A 1 89 ? 69.118 96.521 38.372 1.00 25.73 88 LEU A O 1
ATOM 745 N N . ILE A 1 90 ? 69.518 98.206 39.852 1.00 26.09 89 ILE A N 1
ATOM 746 C CA . ILE A 1 90 ? 68.845 97.566 40.999 1.00 26.29 89 ILE A CA 1
ATOM 747 C C . ILE A 1 90 ? 67.834 98.540 41.595 1.00 26.14 89 ILE A C 1
ATOM 748 O O . ILE A 1 90 ? 68.176 99.670 41.935 1.00 26.13 89 ILE A O 1
ATOM 753 N N . ASP A 1 91 ? 66.591 98.095 41.717 1.00 26.40 90 ASP A N 1
ATOM 754 C CA . ASP A 1 91 ? 65.550 98.884 42.355 1.00 26.74 90 ASP A CA 1
ATOM 755 C C . ASP A 1 91 ? 65.194 98.236 43.688 1.00 27.03 90 ASP A C 1
ATOM 756 O O . ASP A 1 91 ? 64.279 97.404 43.766 1.00 26.89 90 ASP A O 1
ATOM 761 N N . ALA A 1 92 ? 65.952 98.589 44.726 1.00 27.00 91 ALA A N 1
ATOM 762 C CA . ALA A 1 92 ? 65.711 98.051 46.064 1.00 27.29 91 ALA A CA 1
ATOM 763 C C . ALA A 1 92 ? 64.641 98.909 46.726 1.00 27.34 91 ALA A C 1
ATOM 764 O O . ALA A 1 92 ? 64.931 99.720 47.604 1.00 27.52 91 ALA A O 1
ATOM 766 N N . ALA A 1 93 ? 63.400 98.749 46.273 1.00 27.75 92 ALA A N 1
ATOM 767 C CA . ALA A 1 93 ? 62.326 99.648 46.678 1.00 28.57 92 ALA A CA 1
ATOM 768 C C . ALA A 1 93 ? 61.851 99.314 48.096 1.00 2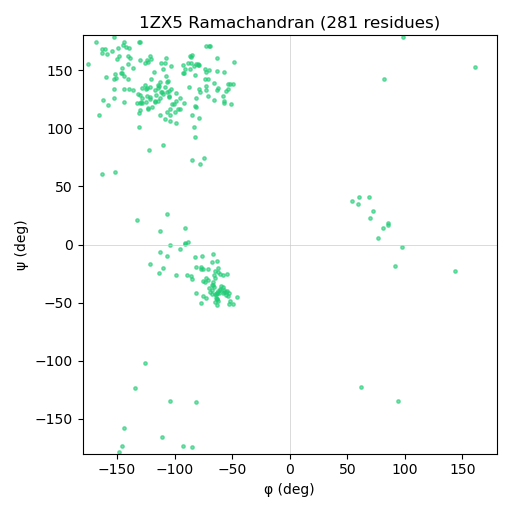9.41 92 ALA A C 1
ATOM 769 O O . ALA A 1 93 ? 61.752 100.195 48.937 1.00 29.54 92 ALA A O 1
ATOM 771 N N . SER A 1 94 ? 61.567 98.040 48.342 1.00 30.37 93 SER A N 1
ATOM 772 C CA . SER A 1 94 ? 61.387 97.515 49.686 1.00 31.81 93 SER A CA 1
ATOM 773 C C . SER A 1 94 ? 62.757 97.152 50.215 1.00 32.12 93 SER A C 1
ATOM 774 O O . SER A 1 94 ? 63.663 96.897 49.424 1.00 32.53 93 SER A O 1
ATOM 777 N N . PRO A 1 95 ? 62.913 97.109 51.554 1.00 32.37 94 PRO A N 1
ATOM 778 C CA . PRO A 1 95 ? 64.232 96.771 52.091 1.00 32.70 94 PRO A CA 1
ATOM 779 C C . PRO A 1 95 ? 64.685 95.353 51.706 1.00 33.17 94 PRO A C 1
ATOM 780 O O . PRO A 1 95 ? 63.911 94.389 51.803 1.00 33.54 94 PRO A O 1
ATOM 784 N N . THR A 1 96 ? 65.928 95.245 51.248 1.00 33.15 95 THR A N 1
ATOM 785 C CA . THR A 1 96 ? 66.557 93.945 51.035 1.00 32.41 95 THR A CA 1
ATOM 786 C C . THR A 1 96 ? 67.048 93.428 52.398 1.00 31.94 95 THR A C 1
ATOM 787 O O . THR A 1 96 ? 67.264 94.219 53.317 1.00 31.90 95 THR A O 1
ATOM 791 N N . GLN A 1 97 ? 67.181 92.109 52.541 1.00 30.80 96 GLN A N 1
ATOM 792 C CA . GLN A 1 97 ? 67.810 91.531 53.717 1.00 29.85 96 GLN A CA 1
ATOM 793 C C . GLN A 1 97 ? 69.321 91.770 53.648 1.00 28.99 96 GLN A C 1
ATOM 794 O O . GLN A 1 97 ? 69.895 91.902 52.553 1.00 28.38 96 GLN A O 1
ATOM 800 N N . VAL A 1 98 ? 69.951 91.858 54.818 1.00 27.83 97 VAL A N 1
ATOM 801 C CA . VAL A 1 98 ? 71.398 91.994 54.895 1.00 26.85 97 VAL A CA 1
ATOM 802 C C . VAL A 1 98 ? 72.066 90.757 54.286 1.00 26.35 97 VAL A C 1
ATOM 803 O O . VAL A 1 98 ? 71.656 89.623 54.524 1.00 25.57 97 VAL A O 1
ATOM 807 N N . HIS A 1 99 ? 73.076 91.002 53.466 1.00 26.24 98 HIS A N 1
ATOM 808 C CA . HIS A 1 99 ? 73.830 89.936 52.838 1.00 26.02 98 HIS A CA 1
ATOM 809 C C . HIS A 1 99 ? 75.295 90.350 52.737 1.00 26.10 98 HIS A C 1
ATOM 810 O O . HIS A 1 99 ? 75.652 91.477 53.081 1.00 26.45 98 HIS A O 1
ATOM 817 N N . VAL A 1 100 ? 76.130 89.424 52.286 1.00 25.94 99 VAL A N 1
ATOM 818 C CA . VAL A 1 100 ?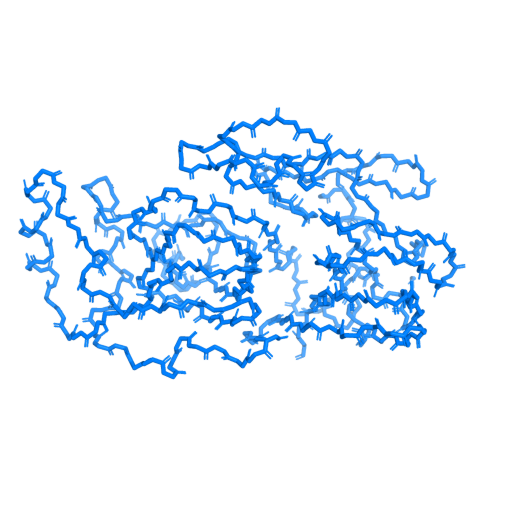 77.564 89.584 52.270 1.00 26.13 99 VAL A CA 1
ATOM 819 C C . VAL A 1 100 ? 78.121 88.733 51.127 1.00 26.41 99 VAL A C 1
ATOM 820 O O . VAL A 1 100 ? 77.576 87.678 50.803 1.00 26.21 99 VAL A O 1
ATOM 824 N N . HIS A 1 101 ? 79.200 89.209 50.517 1.00 26.70 100 HIS A N 1
ATOM 825 C CA . HIS A 1 101 ? 79.861 88.513 49.421 1.00 27.06 100 HIS A CA 1
ATOM 826 C C . HIS A 1 101 ? 81.189 87.916 49.881 1.00 26.36 100 HIS A C 1
ATOM 827 O O . HIS A 1 101 ? 81.889 88.525 50.694 1.00 26.27 100 HIS A O 1
ATOM 834 N N . PRO A 1 102 ? 81.549 86.736 49.338 1.00 25.78 101 PRO A N 1
ATOM 835 C CA . PRO A 1 102 ? 82.870 86.165 49.585 1.00 25.42 101 PRO A CA 1
ATOM 836 C C . PRO A 1 102 ? 83.961 86.810 48.704 1.00 25.61 101 PRO A C 1
ATOM 837 O O . PRO A 1 102 ? 83.669 87.319 47.616 1.00 25.39 101 PRO A O 1
ATOM 841 N N . SER A 1 103 ? 85.205 86.781 49.178 1.00 25.80 102 SER A N 1
ATOM 842 C CA . SER A 1 103 ? 86.364 87.064 48.329 1.00 26.54 102 SER A CA 1
ATOM 843 C C . SER A 1 103 ? 86.613 85.892 47.373 1.00 27.03 102 SER A C 1
ATOM 844 O O . SER A 1 103 ? 85.998 84.831 47.510 1.00 27.14 102 SER A O 1
ATOM 847 N N . ASP A 1 104 ? 87.509 86.084 46.411 1.00 27.63 103 ASP A N 1
ATOM 848 C CA . ASP A 1 104 ? 87.983 85.001 45.543 1.00 28.70 103 ASP A CA 1
ATOM 849 C C . ASP A 1 104 ? 88.502 83.825 46.346 1.00 28.59 103 ASP A C 1
ATOM 850 O O . ASP A 1 104 ? 88.212 82.677 46.043 1.00 28.74 103 ASP A O 1
ATOM 855 N N . LYS A 1 105 ? 89.281 84.139 47.370 1.00 28.63 104 LYS A N 1
ATOM 856 C CA . LYS A 1 105 ? 89.867 83.160 48.263 1.00 28.70 104 LYS A CA 1
ATOM 857 C C . LYS A 1 105 ? 88.790 82.372 49.028 1.00 27.76 104 LYS A C 1
ATOM 858 O O . LYS A 1 105 ? 88.862 81.141 49.114 1.00 27.43 104 LYS A O 1
ATOM 864 N N . ALA A 1 106 ? 87.809 83.085 49.585 1.00 26.62 105 ALA A N 1
ATOM 865 C CA . ALA A 1 106 ? 86.722 82.464 50.341 1.00 25.62 105 ALA A CA 1
ATOM 866 C C . ALA A 1 106 ? 85.823 81.623 49.432 1.00 25.27 105 ALA A C 1
ATOM 867 O O . ALA A 1 106 ? 85.440 80.524 49.803 1.00 25.17 105 ALA A O 1
ATOM 869 N N . ALA A 1 107 ? 85.497 82.138 48.246 1.00 25.06 106 ALA A N 1
ATOM 870 C CA . ALA A 1 107 ? 84.651 81.421 47.294 1.00 25.29 106 ALA A CA 1
ATOM 871 C C . ALA A 1 107 ? 85.314 80.094 46.870 1.00 25.88 106 ALA A C 1
ATOM 872 O O . ALA A 1 107 ? 84.653 79.049 46.788 1.00 25.26 106 ALA A O 1
ATOM 874 N N . GLU A 1 108 ? 86.626 80.153 46.642 1.00 26.23 107 GLU A N 1
ATOM 875 C CA . GLU A 1 108 ? 87.428 78.989 46.281 1.00 27.78 107 GLU A CA 1
ATOM 876 C C . GLU A 1 108 ? 87.468 77.949 47.410 1.00 26.51 107 GLU A C 1
ATOM 877 O O . GLU A 1 108 ? 87.336 76.741 47.176 1.00 25.94 107 GLU A O 1
ATOM 883 N N . SER A 1 109 ? 87.642 78.448 48.629 1.00 25.87 108 SER A N 1
ATOM 884 C CA . SER A 1 109 ? 87.665 77.641 49.843 1.00 25.38 108 SER A CA 1
ATOM 885 C C . SER A 1 109 ? 86.298 76.982 50.136 1.00 24.78 108 SER A C 1
ATOM 886 O O . SER A 1 109 ? 86.222 75.846 50.629 1.00 24.73 108 SER A O 1
ATOM 889 N N . LEU A 1 110 ? 85.227 77.708 49.832 1.00 24.26 109 LEU A N 1
ATOM 890 C CA . LEU A 1 110 ? 83.854 77.191 49.931 1.00 23.86 109 LEU A CA 1
ATOM 891 C C . LEU A 1 110 ? 83.484 76.251 48.777 1.00 23.24 109 LEU A C 1
ATOM 892 O O . LEU A 1 110 ? 82.434 75.615 48.820 1.00 22.87 109 LEU A O 1
ATOM 897 N N . GLY A 1 111 ? 84.335 76.189 47.751 1.00 23.11 110 GLY A N 1
ATOM 898 C CA . GLY A 1 111 ? 84.108 75.351 46.571 1.00 23.14 110 GLY A CA 1
ATOM 899 C C . GLY A 1 111 ? 83.018 75.833 45.616 1.00 23.77 110 GLY A C 1
ATOM 900 O O . GLY A 1 111 ? 82.396 75.036 44.908 1.00 23.49 110 GLY A O 1
ATOM 901 N N . GLU A 1 112 ? 82.790 77.135 45.568 1.00 24.48 111 GLU A N 1
ATOM 902 C CA . GLU A 1 112 ? 81.786 77.682 44.658 1.00 26.20 111 GLU A CA 1
ATOM 903 C C . GLU A 1 112 ? 82.262 77.570 43.206 1.00 27.47 111 GLU A C 1
ATOM 904 O O . GLU A 1 112 ? 83.472 77.564 42.942 1.00 28.07 111 GLU A O 1
ATOM 910 N N . ALA A 1 113 ? 81.324 77.436 42.276 1.00 28.60 112 ALA A N 1
ATOM 911 C CA . ALA A 1 113 ? 81.655 77.483 40.852 1.00 30.01 112 ALA A CA 1
ATOM 912 C C . ALA A 1 113 ? 81.922 78.936 40.422 1.00 31.09 112 ALA A C 1
ATOM 913 O O . ALA A 1 113 ? 82.725 79.178 39.532 1.00 31.49 112 ALA A O 1
ATOM 915 N N . GLU A 1 114 ? 81.259 79.902 41.056 1.00 32.04 113 GLU A N 1
ATOM 916 C CA . GLU A 1 114 ? 81.578 81.314 40.782 1.00 33.08 113 GLU A CA 1
ATOM 917 C C . GLU A 1 114 ? 82.737 81.841 41.638 1.00 32.73 113 GLU A C 1
ATOM 918 O O . GLU A 1 114 ? 83.077 81.261 42.685 1.00 32.83 113 GLU A O 1
ATOM 924 N N . GLY A 1 115 ? 83.326 82.950 41.191 1.00 31.94 114 GLY A N 1
ATOM 925 C CA . GLY A 1 115 ? 84.383 83.626 41.936 1.00 30.66 114 GLY A CA 1
ATOM 926 C C . GLY A 1 115 ? 83.826 84.580 42.984 1.00 29.88 114 GLY A C 1
ATOM 9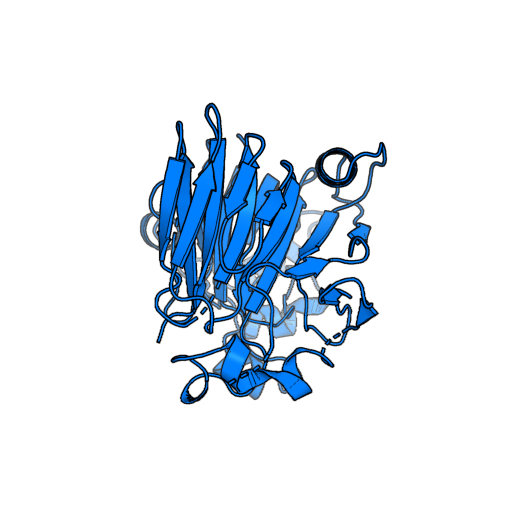27 O O . GLY A 1 115 ? 82.606 84.646 43.209 1.00 29.28 114 GLY A O 1
ATOM 928 N N . GLY A 1 116 ? 84.737 85.311 43.622 1.00 29.42 115 GLY A N 1
ATOM 929 C CA . GLY A 1 116 ? 84.402 86.348 44.588 1.00 29.24 115 GLY A CA 1
ATOM 930 C C . GLY A 1 116 ? 83.747 87.576 43.974 1.00 29.11 115 GLY A C 1
ATOM 931 O O . GLY A 1 116 ? 83.650 87.705 42.748 1.00 28.85 115 GLY A O 1
ATOM 932 N N . VAL A 1 117 ? 83.254 88.459 44.837 1.00 29.12 116 VAL A N 1
ATOM 933 C CA . VAL A 1 117 ? 82.524 89.638 44.392 1.00 29.09 116 VAL A CA 1
ATOM 934 C C . VAL A 1 117 ? 83.032 90.882 45.105 1.00 29.61 116 VAL A C 1
ATOM 935 O O . VAL A 1 117 ? 83.017 90.950 46.340 1.00 29.92 116 VAL A O 1
ATOM 939 N N . GLU A 1 118 ? 83.488 91.852 44.318 1.00 30.08 117 GLU A N 1
ATOM 940 C CA . GLU A 1 118 ? 83.654 93.238 44.774 1.00 30.87 117 GLU A CA 1
ATOM 941 C C . GLU A 1 118 ? 82.721 94.083 43.915 1.00 30.50 117 GLU A C 1
ATOM 942 O O . GLU A 1 118 ? 82.472 93.742 42.759 1.00 30.09 117 GLU A O 1
ATOM 948 N N . SER A 1 119 ? 82.194 95.172 44.463 1.00 30.68 118 SER A N 1
ATOM 949 C CA . SER A 1 119 ? 81.295 96.017 43.688 1.00 31.17 118 SER A CA 1
ATOM 950 C C . SER A 1 119 ? 81.373 97.506 43.991 1.00 30.78 118 SER A C 1
ATOM 951 O O . SER A 1 119 ? 81.747 97.933 45.093 1.00 30.95 118 SER A O 1
ATOM 954 N N . ALA A 1 120 ? 81.038 98.286 42.969 1.00 29.91 119 ALA A N 1
ATOM 955 C CA . ALA A 1 120 ? 80.932 99.717 43.060 1.00 29.22 119 ALA A CA 1
ATOM 956 C C . ALA A 1 120 ? 79.468 100.091 42.776 1.00 29.27 119 ALA A C 1
ATOM 957 O O . ALA A 1 120 ? 78.856 99.604 41.826 1.00 29.16 119 ALA A O 1
ATOM 959 N N . TRP A 1 121 ? 78.915 100.948 43.624 1.00 29.44 120 TRP A N 1
ATOM 960 C CA . TRP A 1 121 ? 77.511 101.347 43.564 1.00 29.29 120 TRP A CA 1
ATOM 961 C C . TRP A 1 121 ? 77.443 102.810 43.195 1.00 28.45 120 TRP A C 1
ATOM 962 O O . TRP A 1 121 ? 78.214 103.610 43.710 1.00 28.23 120 TRP A O 1
ATOM 973 N N . LEU A 1 122 ? 76.531 103.144 42.288 1.00 27.67 121 LEU A N 1
ATOM 974 C CA . LEU A 1 122 ? 76.170 104.520 41.986 1.00 26.54 121 LEU A CA 1
ATOM 975 C C . LEU A 1 122 ? 74.667 104.649 42.206 1.00 26.96 121 LEU A C 1
ATOM 976 O O . LEU A 1 122 ? 73.859 103.995 41.546 1.00 27.25 121 LEU A O 1
ATOM 981 N N . VAL A 1 123 ? 74.315 105.500 43.151 1.00 26.76 122 VAL A N 1
ATOM 982 C CA . VAL A 1 123 ? 72.949 105.661 43.615 1.00 26.49 122 VAL A CA 1
ATOM 983 C C . VAL A 1 123 ? 72.285 106.774 42.792 1.00 26.26 122 VAL A C 1
ATOM 984 O O . VAL A 1 123 ? 72.952 107.716 42.378 1.00 25.74 122 VAL A O 1
ATOM 988 N N . PHE A 1 124 ? 70.981 106.666 42.550 1.00 25.62 123 PHE A N 1
ATOM 989 C CA . PHE A 1 124 ? 70.280 107.639 41.713 1.00 25.15 123 PHE A CA 1
ATOM 990 C C . PHE A 1 124 ? 69.271 108.498 42.446 1.00 25.19 123 PHE A C 1
ATOM 991 O O . PHE A 1 124 ? 68.723 109.419 41.865 1.00 26.01 123 PHE A O 1
ATOM 999 N N . ASN A 1 125 ? 69.018 108.209 43.716 1.00 24.74 124 ASN A N 1
ATOM 1000 C CA . ASN A 1 125 ? 67.926 108.876 44.408 1.00 24.37 124 ASN A CA 1
ATOM 1001 C C . ASN A 1 125 ? 68.265 109.091 45.875 1.00 24.52 124 ASN A C 1
ATOM 1002 O O . ASN A 1 125 ? 69.387 108.824 46.301 1.00 24.32 124 ASN A O 1
ATOM 1007 N N . LYS A 1 126 ? 67.288 109.569 46.636 1.00 25.15 125 LYS A N 1
ATOM 1008 C CA . LYS A 1 126 ? 67.435 109.697 48.074 1.00 26.36 125 LYS A CA 1
ATOM 1009 C C . LYS A 1 126 ? 66.762 108.513 48.761 1.00 26.35 125 LYS A C 1
ATOM 1010 O O . LYS A 1 126 ? 65.533 108.409 48.830 1.00 26.48 125 LYS A O 1
ATOM 1016 N N . GLY A 1 127 ? 67.594 107.597 49.233 1.00 26.43 126 GLY A N 1
ATOM 1017 C CA . GLY A 1 127 ? 67.123 106.365 49.843 1.00 26.98 126 GLY A CA 1
ATOM 1018 C C . GLY A 1 127 ? 68.070 106.044 50.969 1.00 27.47 126 GLY A C 1
ATOM 1019 O O . GLY A 1 127 ? 68.766 106.932 51.462 1.00 27.06 126 GLY A O 1
ATOM 1020 N N . LYS A 1 128 ? 68.108 104.776 51.364 1.00 27.75 127 LYS A N 1
ATOM 1021 C CA . LYS A 1 128 ? 68.997 104.343 52.434 1.00 28.57 127 LYS A CA 1
ATOM 1022 C C . LYS A 1 128 ? 69.893 103.194 51.994 1.00 28.41 127 LYS A C 1
ATOM 1023 O O . LYS A 1 128 ? 69.408 102.151 51.546 1.00 28.57 127 LYS A O 1
ATOM 1029 N N . ALA A 1 129 ? 71.197 103.411 52.108 1.00 28.05 128 ALA A N 1
ATOM 1030 C CA . ALA A 1 129 ? 72.184 102.372 51.895 1.00 28.11 128 ALA A CA 1
ATOM 1031 C C . ALA A 1 129 ? 72.746 101.953 53.256 1.00 28.12 128 ALA A C 1
ATOM 1032 O O . ALA A 1 129 ? 72.946 102.788 54.141 1.00 27.79 128 ALA A O 1
ATOM 1034 N N . TYR A 1 130 ? 72.974 100.655 53.422 1.00 28.10 129 TYR A N 1
ATOM 1035 C CA . TYR A 1 130 ? 73.516 100.109 54.671 1.00 28.01 129 TYR A CA 1
ATOM 1036 C C . TYR A 1 130 ? 74.766 99.327 54.336 1.00 27.83 129 TYR A C 1
ATOM 1037 O O . TYR A 1 130 ? 74.719 98.466 53.470 1.00 28.38 129 TYR A O 1
ATOM 1046 N N . ALA A 1 131 ? 75.875 99.614 55.010 1.00 27.80 130 ALA A N 1
ATOM 1047 C CA . ALA A 1 131 ? 77.144 98.960 54.686 1.00 27.93 130 ALA A CA 1
ATOM 1048 C C . ALA A 1 131 ? 78.139 98.984 55.845 1.00 28.08 130 ALA A C 1
ATOM 1049 O O . ALA A 1 131 ? 78.529 100.062 56.315 1.00 28.22 130 ALA A O 1
ATOM 1051 N N . GLY A 1 132 ? 78.543 97.790 56.289 1.00 28.21 131 GLY A N 1
ATOM 1052 C CA . GLY A 1 132 ? 79.522 97.605 57.360 1.00 28.61 131 GLY A CA 1
ATOM 1053 C C . GLY A 1 132 ? 78.891 97.723 58.738 1.00 29.40 131 GLY A C 1
ATOM 1054 O O . GLY A 1 132 ? 77.988 98.538 58.937 1.00 29.49 131 GLY A O 1
ATOM 1055 N N . PHE A 1 133 ? 79.343 96.905 59.688 1.00 29.66 132 PHE A N 1
ATOM 1056 C CA . PHE A 1 133 ? 78.851 97.021 61.061 1.00 30.42 132 PHE A CA 1
ATOM 1057 C C . PHE A 1 133 ? 79.287 98.352 61.648 1.00 31.37 132 PHE A C 1
ATOM 1058 O O . PHE A 1 133 ? 80.417 98.800 61.423 1.00 31.34 132 PHE A O 1
ATOM 1066 N N . LYS A 1 134 ? 78.383 98.999 62.378 1.00 32.79 133 LYS A N 1
ATOM 1067 C CA . LYS A 1 134 ? 78.727 100.263 63.026 1.00 34.51 133 LYS A CA 1
ATOM 1068 C C . LYS A 1 134 ? 79.485 100.060 64.347 1.00 34.90 133 LYS A C 1
ATOM 1069 O O . LYS A 1 134 ? 80.156 100.969 64.818 1.00 35.25 133 LYS A O 1
ATOM 1075 N N . GLU A 1 135 ? 79.385 98.860 64.919 1.00 35.33 134 GLU A N 1
ATOM 1076 C CA . GLU A 1 135 ? 80.219 98.448 66.051 1.00 36.00 134 GLU A CA 1
ATOM 1077 C C . GLU A 1 135 ? 80.649 96.996 65.850 1.00 35.58 134 GLU A C 1
ATOM 1078 O O . GLU A 1 135 ? 80.029 96.276 65.071 1.00 35.34 134 GLU A O 1
ATOM 1084 N N . ASP A 1 136 ? 81.707 96.574 66.547 1.00 35.30 135 ASP A N 1
ATOM 1085 C CA . ASP A 1 136 ? 82.094 95.160 66.614 1.00 35.07 135 ASP A CA 1
ATOM 1086 C C . ASP A 1 136 ? 80.907 94.304 67.060 1.00 35.06 135 ASP A C 1
ATOM 1087 O O . ASP A 1 136 ? 80.148 94.695 67.946 1.00 34.95 135 ASP A O 1
ATOM 1092 N N . VAL A 1 137 ? 80.736 93.148 66.429 1.00 35.11 136 VAL A N 1
ATOM 1093 C CA . VAL A 1 137 ? 79.679 92.208 66.812 1.00 34.98 136 VAL A CA 1
ATOM 1094 C C . VAL A 1 137 ? 80.273 90.816 66.994 1.00 35.39 136 VAL A C 1
ATOM 1095 O O . VAL A 1 137 ? 81.349 90.519 66.474 1.00 35.28 136 VAL A O 1
ATOM 1099 N N . LYS A 1 138 ? 79.575 89.972 67.744 1.00 36.07 137 LYS A N 1
ATOM 1100 C CA . LYS A 1 138 ? 79.967 88.580 67.897 1.00 37.08 137 LYS A CA 1
ATOM 1101 C C . LYS A 1 138 ? 79.038 87.700 67.059 1.00 37.03 137 LYS A C 1
ATOM 1102 O O . LYS A 1 138 ? 77.820 87.849 67.117 1.00 36.74 137 LYS A O 1
ATOM 1108 N N . ILE A 1 139 ? 79.620 86.792 66.280 1.00 37.76 138 ILE A N 1
ATOM 1109 C CA . ILE A 1 139 ? 78.845 85.838 65.481 1.00 38.89 138 ILE A CA 1
ATOM 1110 C C . ILE A 1 139 ? 77.711 85.187 66.283 1.00 39.16 138 ILE A C 1
ATOM 1111 O O . ILE A 1 139 ? 76.583 85.104 65.800 1.00 39.01 138 ILE A O 1
ATOM 1116 N N . GLU A 1 140 ? 78.024 84.751 67.505 1.00 39.81 139 GLU A N 1
ATOM 1117 C CA . GLU A 1 140 ? 77.073 84.068 68.387 1.00 40.82 139 GLU A CA 1
ATOM 1118 C C . GLU A 1 140 ? 75.871 84.940 68.726 1.00 40.61 139 GLU A C 1
ATOM 1119 O O . GLU A 1 140 ? 74.749 84.443 68.817 1.00 40.59 139 GLU A O 1
ATOM 1125 N N . GLU A 1 141 ? 76.114 86.231 68.934 1.00 40.43 140 GLU A N 1
ATOM 1126 C CA . GLU A 1 141 ? 75.042 87.161 69.257 1.00 40.96 140 GLU A CA 1
ATOM 1127 C C . GLU A 1 141 ? 74.156 87.481 68.041 1.00 40.64 140 GLU A C 1
ATOM 1128 O O . GLU A 1 141 ? 72.954 87.696 68.198 1.00 40.53 140 GLU A O 1
ATOM 1134 N N . LEU A 1 142 ? 74.746 87.485 66.842 1.00 40.29 141 LEU A N 1
ATOM 1135 C CA . LEU A 1 142 ? 73.981 87.590 65.594 1.00 40.36 141 LEU A CA 1
ATOM 1136 C C . LEU A 1 142 ? 73.058 86.382 65.415 1.00 40.99 141 LEU A C 1
ATOM 1137 O O . LEU A 1 142 ? 71.911 86.533 65.006 1.00 40.37 141 LEU A O 1
ATOM 1142 N N . GLU A 1 143 ? 73.574 85.193 65.727 1.00 42.17 142 GLU A N 1
ATOM 1143 C CA . GLU A 1 143 ? 72.790 83.945 65.721 1.00 43.66 142 GLU A CA 1
ATOM 1144 C C . GLU A 1 143 ? 71.604 83.941 66.687 1.00 43.87 142 GLU A C 1
ATOM 1145 O O . GLU A 1 143 ? 70.555 83.393 66.364 1.00 44.12 142 GLU A O 1
ATOM 1151 N N . GLU A 1 144 ? 71.779 84.531 67.870 1.00 44.36 143 GLU A N 1
ATOM 1152 C CA . GLU A 1 144 ? 70.667 84.732 68.800 1.00 45.12 143 GLU A CA 1
ATOM 1153 C C . GLU A 1 144 ? 69.543 85.503 68.123 1.00 44.74 143 GLU A C 1
ATOM 1154 O O . GLU A 1 144 ? 68.374 85.157 68.270 1.00 44.96 143 GLU A O 1
ATOM 1160 N N . LYS A 1 145 ? 69.914 86.547 67.382 1.00 44.30 144 LYS A N 1
ATOM 1161 C CA . LYS A 1 145 ? 68.957 87.414 66.706 1.00 43.76 144 LYS A CA 1
ATOM 1162 C C . LYS A 1 145 ? 68.165 86.696 65.615 1.00 43.06 144 LYS A C 1
ATOM 1163 O O . LYS A 1 145 ? 67.029 87.069 65.342 1.00 42.70 144 LYS A O 1
ATOM 1169 N N . LEU A 1 146 ? 68.758 85.671 65.002 1.00 42.81 145 LEU A N 1
ATOM 1170 C CA . LEU A 1 146 ? 68.075 84.859 63.992 1.00 43.00 145 LEU A CA 1
ATOM 1171 C C . LEU A 1 146 ? 66.866 84.125 64.546 1.00 43.46 145 LEU A C 1
ATOM 1172 O O . LEU A 1 146 ? 65.971 83.745 63.794 1.00 43.59 145 LEU A O 1
ATOM 1177 N N . LYS A 1 147 ? 66.864 83.904 65.860 1.00 44.14 146 LYS A N 1
ATOM 1178 C CA . LYS A 1 147 ? 65.764 83.244 66.560 1.00 44.60 146 LYS A CA 1
ATOM 1179 C C . LYS A 1 147 ? 64.486 84.081 66.540 1.00 44.31 146 LYS A C 1
ATOM 1180 O O . LYS A 1 147 ? 63.387 83.535 66.460 1.00 44.65 146 LYS A O 1
ATOM 1186 N N . GLU A 1 148 ? 64.635 85.399 66.604 1.00 43.70 147 GLU A N 1
ATOM 1187 C CA . GLU A 1 148 ? 63.502 86.310 66.518 1.00 43.57 147 GLU A CA 1
ATOM 1188 C C . GLU A 1 148 ? 62.802 86.201 65.156 1.00 43.17 147 GLU A C 1
ATOM 1189 O O . GLU A 1 148 ? 63.384 85.697 64.183 1.00 43.09 147 GLU A O 1
ATOM 1195 N N . GLU A 1 149 ? 61.557 86.665 65.087 1.00 42.63 148 GLU A N 1
ATOM 1196 C CA . GLU A 1 149 ? 60.755 86.495 63.878 1.00 42.07 148 GLU A CA 1
ATOM 1197 C C . GLU A 1 149 ? 61.339 87.260 62.682 1.00 42.25 148 GLU A C 1
ATOM 1198 O O . GLU A 1 149 ? 61.547 86.680 61.595 1.00 42.82 148 GLU A O 1
ATOM 1204 N N . ASP A 1 150 ? 61.650 88.539 62.885 1.00 41.55 149 ASP A N 1
ATOM 1205 C CA . ASP A 1 150 ? 62.257 89.342 61.823 1.00 41.15 149 ASP A CA 1
ATOM 1206 C C . ASP A 1 150 ? 63.127 90.460 62.396 1.00 40.07 149 ASP A C 1
ATOM 1207 O O . ASP A 1 150 ? 62.857 91.649 62.185 1.00 39.94 149 ASP A O 1
ATOM 1212 N N . PHE A 1 151 ? 64.176 90.076 63.122 1.00 38.76 150 PHE A N 1
ATOM 1213 C CA . PHE A 1 151 ? 65.106 91.060 63.647 1.00 37.30 150 PHE A CA 1
ATOM 1214 C C . PHE A 1 151 ? 65.644 91.921 62.500 1.00 36.77 150 PHE A C 1
ATOM 1215 O O . PHE A 1 151 ? 66.057 91.396 61.462 1.00 37.22 150 PHE A O 1
ATOM 1223 N N . ASP A 1 152 ? 65.626 93.237 62.681 1.00 35.58 151 ASP A N 1
ATOM 1224 C CA . ASP A 1 152 ? 66.114 94.140 61.651 1.00 34.67 151 ASP A CA 1
ATOM 1225 C C . ASP A 1 152 ? 67.633 94.244 61.763 1.00 33.63 151 ASP A C 1
ATOM 1226 O O . ASP A 1 152 ? 68.151 95.055 62.529 1.00 33.88 151 ASP A O 1
ATOM 1231 N N . PHE A 1 153 ? 68.341 93.404 61.011 1.00 32.00 152 PHE A N 1
ATOM 1232 C CA . PHE A 1 153 ? 69.810 93.409 61.017 1.00 30.74 152 PHE A CA 1
ATOM 1233 C C . PHE A 1 153 ? 70.426 94.700 60.474 1.00 30.26 152 PHE A C 1
ATOM 1234 O O . PHE A 1 153 ? 71.581 95.015 60.785 1.00 29.65 152 PHE A O 1
ATOM 1242 N N . LYS A 1 154 ? 69.661 95.434 59.660 1.00 29.43 153 LYS A N 1
ATOM 1243 C CA . LYS A 1 154 ? 70.101 96.729 59.135 1.00 29.19 153 LYS A CA 1
ATOM 1244 C C . LYS A 1 154 ? 70.376 97.748 60.253 1.00 29.58 153 LYS A C 1
ATOM 1245 O O . LYS A 1 154 ? 71.177 98.659 60.058 1.00 29.70 153 LYS A O 1
ATOM 1251 N N . THR A 1 155 ? 69.727 97.583 61.415 1.00 29.86 154 THR A N 1
ATOM 1252 C CA . THR A 1 155 ? 69.988 98.436 62.590 1.00 30.36 154 THR A CA 1
ATOM 1253 C C . THR A 1 155 ? 71.424 98.303 63.124 1.00 30.32 154 THR A C 1
ATOM 1254 O O . THR A 1 155 ? 71.869 99.132 63.910 1.00 30.75 154 THR A O 1
ATOM 1258 N N . LEU A 1 156 ? 72.146 97.271 62.687 1.00 29.99 155 LEU A N 1
ATOM 1259 C CA . LEU A 1 156 ? 73.516 97.025 63.152 1.00 29.19 155 LEU A CA 1
ATOM 1260 C C . LEU A 1 156 ? 74.566 97.613 62.201 1.00 28.88 155 LEU A C 1
ATOM 1261 O O . LEU A 1 156 ? 75.766 97.571 62.485 1.00 28.86 155 LEU A O 1
ATOM 1266 N N . LEU A 1 157 ? 74.105 98.181 61.088 1.00 28.10 156 LEU A N 1
ATOM 1267 C CA . LEU A 1 157 ? 74.989 98.637 60.018 1.00 28.03 156 LEU A CA 1
ATOM 1268 C C . LEU A 1 157 ? 75.067 100.163 59.928 1.00 27.78 156 LEU A C 1
ATOM 1269 O O . LEU A 1 157 ? 74.142 100.859 60.360 1.00 27.68 156 LEU A O 1
ATOM 1274 N N . ASN A 1 158 ? 76.154 100.677 59.355 1.00 27.67 157 ASN A N 1
ATOM 1275 C CA . ASN A 1 158 ? 76.214 102.103 59.005 1.00 28.55 157 ASN A CA 1
ATOM 1276 C C . ASN A 1 158 ? 75.058 102.405 58.062 1.00 28.71 157 ASN A C 1
ATOM 1277 O O . ASN A 1 158 ? 74.866 101.701 57.069 1.00 28.51 157 ASN A O 1
ATOM 1282 N N . THR A 1 159 ? 74.279 103.424 58.407 1.00 29.23 158 THR A N 1
ATOM 1283 C CA . THR A 1 159 ? 73.128 103.849 57.625 1.00 29.84 158 THR A CA 1
ATOM 1284 C C . THR A 1 159 ? 73.478 105.132 56.879 1.00 29.81 158 THR A C 1
ATOM 1285 O O . THR A 1 159 ? 73.965 106.086 57.468 1.00 29.64 158 THR A O 1
ATOM 1289 N N . PHE A 1 160 ? 73.249 105.131 55.573 1.00 29.60 159 PHE A N 1
ATOM 1290 C CA . PHE A 1 160 ? 73.556 106.284 54.757 1.00 29.58 159 PHE A CA 1
ATOM 1291 C C . PHE A 1 160 ? 72.298 106.777 54.099 1.00 29.62 159 PHE A C 1
ATOM 1292 O O . PHE A 1 160 ? 71.664 106.051 53.335 1.00 30.01 159 PHE A O 1
ATOM 1300 N N . GLU A 1 161 ? 71.923 108.008 54.416 1.00 29.68 160 GLU A N 1
ATOM 1301 C CA . GLU A 1 161 ? 70.847 108.677 53.703 1.00 29.87 160 GLU A CA 1
ATOM 1302 C C . GLU A 1 161 ? 71.475 109.300 52.481 1.00 28.56 160 GLU A C 1
ATOM 1303 O O . GLU A 1 161 ? 72.271 110.215 52.592 1.00 28.65 160 GLU A O 1
ATOM 1309 N N . THR A 1 162 ? 71.134 108.771 51.313 1.00 27.19 161 THR A N 1
ATOM 1310 C CA . THR A 1 162 ? 71.823 109.136 50.085 1.00 25.65 161 THR A CA 1
ATOM 1311 C C . THR A 1 162 ? 71.238 110.373 49.411 1.00 25.49 161 THR A C 1
ATOM 1312 O O . THR A 1 162 ? 70.121 110.799 49.717 1.00 25.34 161 THR A O 1
ATOM 1316 N N . THR A 1 163 ? 72.035 110.960 48.520 1.00 2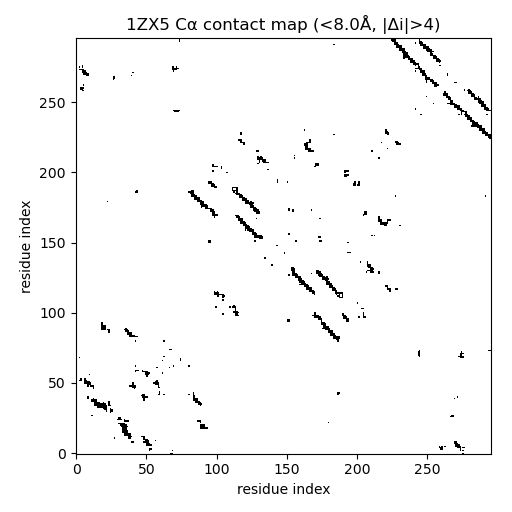5.01 162 THR A N 1
ATOM 1317 C CA . THR A 1 163 ? 71.561 111.901 47.507 1.00 24.29 162 THR A CA 1
ATOM 1318 C C . THR A 1 163 ? 72.014 111.312 46.178 1.00 24.16 162 THR A C 1
ATOM 1319 O O . THR A 1 163 ? 72.936 110.487 46.166 1.00 23.84 162 THR A O 1
ATOM 1323 N N . PRO A 1 164 ? 71.364 111.704 45.058 1.00 23.83 163 PRO A N 1
ATOM 1324 C CA . PRO A 1 164 ? 71.760 111.154 43.767 1.00 23.29 163 PRO A CA 1
ATOM 1325 C C . PRO A 1 164 ? 73.271 111.220 43.533 1.00 23.78 163 PRO A C 1
ATOM 1326 O O . PRO A 1 164 ? 73.916 112.242 43.845 1.00 23.93 163 PRO A O 1
ATOM 1330 N N . TYR A 1 165 ? 73.809 110.140 42.971 1.00 23.50 164 TYR A N 1
ATOM 1331 C CA . TYR A 1 165 ? 75.198 110.038 42.528 1.00 24.25 164 TYR A CA 1
ATOM 1332 C C . TYR A 1 165 ? 76.227 109.836 43.646 1.00 24.65 164 TYR A C 1
ATOM 1333 O O . TYR A 1 165 ? 77.430 109.830 43.377 1.00 25.15 164 TYR A O 1
ATOM 1342 N N . ASP A 1 166 ? 75.761 109.661 44.886 1.00 24.05 165 ASP A N 1
ATOM 1343 C CA . ASP A 1 166 ? 76.614 109.098 45.926 1.00 24.50 165 ASP A CA 1
ATOM 1344 C C . ASP A 1 166 ? 77.090 107.748 45.436 1.00 24.96 165 ASP A C 1
ATOM 1345 O O . ASP A 1 166 ? 76.363 107.063 44.688 1.00 25.26 165 ASP A O 1
ATOM 1350 N N . THR A 1 167 ? 78.302 107.373 45.850 1.00 24.83 166 THR A N 1
ATOM 1351 C CA . THR A 1 167 ? 78.865 106.081 45.510 1.00 24.64 166 THR A CA 1
ATOM 1352 C C . THR A 1 167 ? 79.296 105.309 46.749 1.00 25.51 166 THR A C 1
ATOM 1353 O O . THR A 1 167 ? 79.566 105.886 47.811 1.00 25.64 166 THR A O 1
ATOM 1357 N N . PHE A 1 168 ? 79.350 103.989 46.589 1.00 26.08 167 PHE A N 1
ATOM 1358 C CA . PHE A 1 168 ? 79.823 103.075 47.610 1.00 26.92 167 PHE A CA 1
ATOM 1359 C C . PHE A 1 168 ? 80.720 102.052 46.948 1.00 27.25 167 PHE A C 1
ATOM 1360 O O . PHE A 1 168 ? 80.565 101.757 45.759 1.00 27.42 167 PHE A O 1
ATOM 1368 N N . VAL A 1 169 ? 81.667 101.530 47.717 1.00 27.34 168 VAL A N 1
ATOM 1369 C CA . VAL A 1 169 ? 82.448 100.382 47.288 1.00 27.46 168 VAL A CA 1
ATOM 1370 C C . VAL A 1 169 ? 82.255 99.313 48.348 1.00 27.63 168 VAL A C 1
ATOM 1371 O O . VAL A 1 169 ? 82.608 99.509 49.511 1.00 27.14 168 VAL A O 1
ATOM 1375 N N . ILE A 1 170 ? 81.647 98.199 47.937 1.00 27.73 169 ILE A N 1
ATOM 1376 C CA . ILE A 1 170 ? 81.326 97.103 48.842 1.00 27.57 169 ILE A CA 1
ATOM 1377 C C . ILE A 1 170 ? 82.323 95.981 48.610 1.00 27.62 169 ILE A C 1
ATOM 1378 O O . ILE A 1 170 ? 82.272 95.275 47.593 1.00 26.80 169 ILE A O 1
ATOM 1383 N N . ARG A 1 171 ? 83.237 95.844 49.563 1.00 27.97 170 ARG A N 1
ATOM 1384 C CA . ARG A 1 171 ? 84.300 94.844 49.508 1.00 28.94 170 ARG A CA 1
ATOM 1385 C C . ARG A 1 171 ? 83.861 93.505 50.125 1.00 28.35 170 ARG A C 1
ATOM 1386 O O . ARG A 1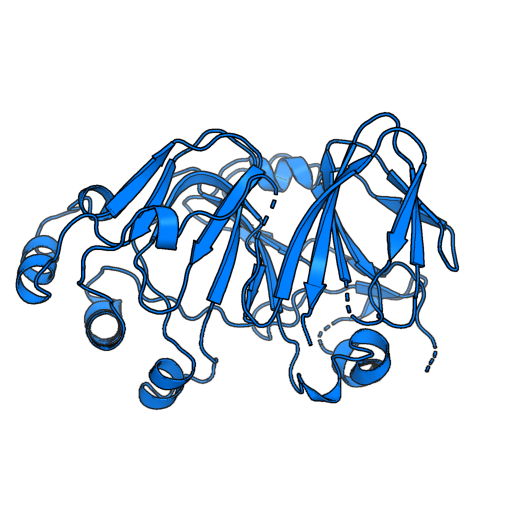 171 ? 82.930 93.461 50.939 1.00 28.03 170 ARG A O 1
ATOM 1394 N N . PRO A 1 172 ? 84.518 92.401 49.720 1.00 28.24 171 PRO A N 1
ATOM 1395 C CA . PRO A 1 172 ? 84.180 91.082 50.259 1.00 27.83 171 PRO A CA 1
ATOM 1396 C C . PRO A 1 172 ? 84.169 91.085 51.788 1.00 27.38 171 PRO A C 1
ATOM 1397 O O . PRO A 1 172 ? 85.038 91.699 52.417 1.00 27.59 171 PRO A O 1
ATOM 1401 N N . GLY A 1 173 ? 83.180 90.429 52.377 1.00 26.78 172 GLY A N 1
ATOM 1402 C CA . GLY A 1 173 ? 83.068 90.371 53.831 1.00 26.37 172 GLY A CA 1
ATOM 1403 C C . GLY A 1 173 ? 82.218 91.466 54.456 1.00 26.18 172 GLY A C 1
ATOM 1404 O O . GLY A 1 173 ? 81.776 91.325 55.599 1.00 26.48 172 GLY A O 1
ATOM 1405 N N . ILE A 1 174 ? 81.987 92.552 53.716 1.00 25.86 173 ILE A N 1
ATOM 1406 C CA . ILE A 1 174 ? 81.187 93.691 54.209 1.00 25.44 173 ILE A CA 1
ATOM 1407 C C . ILE A 1 174 ? 79.683 93.421 54.077 1.00 25.16 173 ILE A C 1
ATOM 1408 O O . ILE A 1 174 ? 79.188 93.238 52.969 1.00 25.36 173 ILE A O 1
ATOM 1413 N N . PRO A 1 175 ? 78.955 93.402 55.210 1.00 25.12 174 PRO A N 1
ATOM 1414 C CA . PRO A 1 175 ? 77.499 93.228 55.197 1.00 25.23 174 PRO A CA 1
ATOM 1415 C C . PRO A 1 175 ? 76.818 94.489 54.647 1.00 25.78 174 PRO A C 1
ATOM 1416 O O . PRO A 1 175 ? 77.276 95.616 54.916 1.00 25.58 174 PRO A O 1
ATOM 1420 N N . HIS A 1 176 ? 75.747 94.309 53.877 1.00 25.64 175 HIS A N 1
ATOM 1421 C CA . HIS A 1 176 ? 75.107 95.442 53.241 1.00 26.04 175 HIS A CA 1
ATOM 1422 C C . HIS A 1 176 ? 73.663 95.139 52.855 1.00 26.10 175 HIS A C 1
ATOM 1423 O O . HIS A 1 176 ? 73.246 93.981 52.831 1.00 26.08 175 HIS A O 1
ATOM 1430 N N . ALA A 1 177 ? 72.919 96.212 52.580 1.00 25.94 176 ALA A N 1
ATOM 1431 C CA . ALA A 1 177 ? 71.513 96.184 52.212 1.00 25.80 176 ALA A CA 1
ATOM 1432 C C . ALA A 1 177 ? 71.138 97.583 51.706 1.00 26.30 176 ALA A C 1
ATOM 1433 O O . ALA A 1 177 ? 71.943 98.532 51.772 1.00 26.04 176 ALA A O 1
ATOM 1435 N N . GLY A 1 178 ? 69.912 97.705 51.206 1.00 26.66 177 GLY A N 1
ATOM 1436 C CA . GLY A 1 178 ? 69.386 98.979 50.736 1.00 26.99 177 GLY A CA 1
ATOM 1437 C C . GLY A 1 178 ? 67.893 99.041 50.969 1.00 27.39 177 GLY A C 1
ATOM 1438 O O . GLY A 1 178 ? 67.253 98.013 51.170 1.00 27.44 177 GLY A O 1
ATOM 1439 N N . GLU A 1 179 ? 67.342 100.249 50.942 1.00 27.39 178 GLU A N 1
ATOM 1440 C CA . GLU A 1 179 ? 65.913 100.458 51.142 1.00 28.15 178 GLU A CA 1
ATOM 1441 C C . GLU A 1 179 ? 65.490 101.731 50.421 1.00 26.42 178 GLU A C 1
ATOM 1442 O O . GLU A 1 179 ? 66.073 102.791 50.640 1.00 26.12 178 GLU A O 1
ATOM 1448 N N . GLY A 1 180 ? 64.477 101.620 49.568 1.00 25.43 179 GLY A N 1
ATOM 1449 C CA . GLY A 1 180 ? 63.981 102.754 48.802 1.00 24.62 179 GLY A CA 1
ATOM 1450 C C . GLY A 1 180 ? 65.075 103.338 47.925 1.00 24.65 179 GLY A C 1
ATOM 1451 O O . GLY A 1 180 ? 65.123 104.549 47.705 1.00 24.51 179 GLY A O 1
ATOM 1452 N N . LEU A 1 181 ? 65.942 102.461 47.426 1.00 24.18 180 LEU A N 1
ATOM 1453 C CA . LEU A 1 181 ? 67.198 102.848 46.811 1.00 24.60 180 LEU A CA 1
ATOM 1454 C C . LEU A 1 181 ? 67.304 102.368 45.369 1.00 24.96 180 LEU A C 1
ATOM 1455 O O . LEU A 1 181 ? 67.161 101.167 45.097 1.00 24.90 180 LEU A O 1
ATOM 1460 N N . ARG A 1 182 ? 67.556 103.316 44.462 1.00 25.01 181 ARG A N 1
ATOM 1461 C CA . ARG A 1 182 ? 67.767 103.035 43.042 1.00 25.75 181 ARG A CA 1
ATOM 1462 C C . ARG A 1 182 ? 69.251 103.167 42.761 1.00 26.49 181 ARG A C 1
ATOM 1463 O O . ARG A 1 182 ? 69.856 104.190 43.067 1.00 25.80 181 ARG A O 1
ATOM 1471 N N . VAL A 1 183 ? 69.836 102.136 42.162 1.00 27.42 182 VAL A N 1
ATOM 1472 C CA . VAL A 1 183 ? 71.295 102.049 42.128 1.00 28.52 182 VAL A CA 1
ATOM 1473 C C . VAL A 1 183 ? 71.793 101.298 40.885 1.00 28.96 182 VAL A C 1
ATOM 1474 O O . VAL A 1 183 ? 71.136 100.366 40.377 1.00 29.73 182 VAL A O 1
ATOM 1478 N N . LEU A 1 184 ? 72.919 101.769 40.357 1.00 28.88 183 LEU A N 1
ATOM 1479 C CA . LEU A 1 184 ? 73.685 101.050 39.363 1.00 28.30 183 LEU A CA 1
ATOM 1480 C C . LEU A 1 184 ? 74.791 100.314 40.111 1.00 27.91 183 LEU A C 1
ATOM 1481 O O . LEU A 1 184 ? 75.596 100.948 40.804 1.00 27.64 183 LEU A O 1
ATOM 1486 N N A GLU A 1 185 ? 74.848 98.989 39.970 0.50 27.31 184 GLU A N 1
ATOM 1487 N N B GLU A 1 185 ? 74.788 98.985 40.013 0.50 27.67 184 GLU A N 1
ATOM 1488 C CA A GLU A 1 185 ? 75.863 98.178 40.662 0.50 27.05 184 GLU A CA 1
ATOM 1489 C CA B GLU A 1 185 ? 75.859 98.172 40.577 0.50 27.88 184 GLU A CA 1
ATOM 1490 C C A GLU A 1 185 ? 76.798 97.475 39.675 0.50 27.31 184 GLU A C 1
ATOM 1491 C C B GLU A 1 185 ? 76.763 97.713 39.450 0.50 27.54 184 GLU A C 1
ATOM 1492 O O A GLU A 1 185 ? 76.382 96.569 38.944 0.50 27.54 184 GLU A O 1
ATOM 1493 O O B GLU A 1 185 ? 76.297 97.225 38.414 0.50 27.35 184 GLU A O 1
ATOM 1504 N N . VAL A 1 186 ? 78.059 97.901 39.653 1.00 27.28 185 VAL A N 1
ATOM 1505 C CA . VAL A 1 186 ? 79.061 97.277 38.810 1.00 26.90 185 VAL A CA 1
ATOM 1506 C C . VAL A 1 186 ? 79.847 96.336 39.713 1.00 27.17 185 VAL A C 1
ATOM 1507 O O . VAL A 1 186 ? 80.457 96.778 40.694 1.00 26.94 185 VAL A O 1
ATOM 1511 N N . SER A 1 187 ? 79.823 95.038 39.404 1.00 27.01 186 SER A N 1
ATOM 1512 C CA . SER A 1 187 ? 80.545 94.071 40.218 1.00 26.79 186 SER A CA 1
ATOM 1513 C C . SER A 1 187 ? 81.392 93.135 39.372 1.00 26.91 186 SER A C 1
ATOM 1514 O O . SER A 1 187 ? 81.344 93.185 38.146 1.00 26.74 186 SER A O 1
ATOM 1517 N N . SER A 1 188 ? 82.180 92.296 40.045 1.00 26.89 187 SER A N 1
ATOM 1518 C CA . SER A 1 188 ? 82.743 91.091 39.435 1.00 27.23 187 SER A CA 1
ATOM 1519 C C . SER A 1 188 ? 81.631 90.335 38.717 1.00 27.01 187 SER A C 1
ATOM 1520 O O . SER A 1 188 ? 80.444 90.486 39.042 1.00 26.68 187 SER A O 1
ATOM 1523 N N . ASN A 1 189 ? 82.019 89.523 37.742 1.00 27.27 188 ASN A N 1
ATOM 1524 C CA . ASN A 1 189 ? 81.064 88.692 37.039 1.00 27.82 188 ASN A CA 1
ATOM 1525 C C . ASN A 1 189 ? 80.688 87.470 37.894 1.00 28.24 188 ASN A C 1
ATOM 1526 O O . ASN A 1 189 ? 81.057 86.334 37.588 1.00 28.37 188 ASN A O 1
ATOM 1531 N N . SER A 1 190 ? 79.970 87.732 38.979 1.00 28.66 189 SER A N 1
ATOM 1532 C CA . SER A 1 190 ? 79.585 86.722 39.956 1.00 29.03 189 SER A CA 1
ATOM 1533 C C . SER A 1 190 ? 78.403 87.235 40.750 1.00 29.74 189 SER A C 1
ATOM 1534 O O . SER A 1 190 ? 78.314 88.425 41.055 1.00 29.66 189 SER A O 1
ATOM 1537 N N . THR A 1 191 ? 77.504 86.321 41.096 1.00 30.90 190 THR A N 1
ATOM 1538 C CA . THR A 1 191 ? 76.319 86.647 41.895 1.00 31.87 190 THR A CA 1
ATOM 1539 C C . THR A 1 191 ? 76.347 86.008 43.298 1.00 31.12 190 THR A C 1
ATOM 1540 O O . THR A 1 191 ? 75.326 86.007 43.986 1.00 31.98 190 THR A O 1
ATOM 1544 N N . LEU A 1 192 ? 77.481 85.456 43.726 1.00 29.86 191 LEU A N 1
ATOM 1545 C CA . LEU A 1 192 ? 77.541 84.854 45.064 1.00 28.98 191 LEU A CA 1
ATOM 1546 C C . LEU A 1 192 ? 77.163 85.879 46.121 1.00 28.26 191 LEU A C 1
ATOM 1547 O O . LEU A 1 192 ? 77.757 86.958 46.195 1.00 28.10 191 LEU A O 1
ATOM 1552 N N . ALA A 1 193 ? 76.155 85.540 46.915 1.00 27.44 192 ALA A N 1
ATOM 1553 C CA . ALA A 1 193 ? 75.688 86.394 47.995 1.00 27.22 192 ALA A CA 1
ATOM 1554 C C . ALA A 1 193 ? 75.076 85.515 49.070 1.00 26.82 192 ALA A C 1
ATOM 1555 O O . ALA A 1 193 ? 74.299 84.610 48.766 1.00 26.92 192 ALA A O 1
ATOM 1557 N N . TYR A 1 194 ? 75.444 85.776 50.317 1.00 26.07 193 TYR A N 1
ATOM 1558 C CA . TYR A 1 194 ? 74.947 85.000 51.435 1.00 25.99 193 TYR A CA 1
ATOM 1559 C C . TYR A 1 194 ? 74.147 85.890 52.352 1.00 25.42 193 TYR A C 1
ATOM 1560 O O . TYR A 1 194 ? 74.649 86.896 52.856 1.00 25.73 193 TYR A O 1
ATOM 1569 N N . PHE A 1 195 ? 72.895 85.513 52.561 1.00 24.85 194 PHE A N 1
ATOM 1570 C CA . PHE A 1 195 ? 71.957 86.346 53.306 1.00 23.98 194 PHE A CA 1
ATOM 1571 C C . PHE A 1 195 ? 71.949 85.977 54.778 1.00 23.50 194 PHE A C 1
ATOM 1572 O O . PHE A 1 195 ? 72.289 84.852 55.143 1.00 23.64 194 PHE A O 1
ATOM 1580 N N . PHE A 1 196 ? 71.573 86.932 55.620 1.00 23.21 195 PHE A N 1
ATOM 1581 C CA . PHE A 1 196 ? 71.464 86.704 57.060 1.00 23.00 195 PHE A CA 1
ATOM 1582 C C . PHE A 1 196 ? 70.221 85.880 57.410 1.00 22.96 195 PHE A C 1
ATOM 1583 O O . PHE A 1 196 ? 69.224 86.405 57.907 1.00 23.32 195 PHE A O 1
ATOM 1591 N N . ASN A 1 197 ? 70.279 84.583 57.128 1.00 22.76 196 ASN A N 1
ATOM 1592 C CA . ASN A 1 197 ? 69.179 83.674 57.428 1.00 21.96 196 ASN A CA 1
ATOM 1593 C C . ASN A 1 197 ? 69.750 82.301 57.712 1.00 22.16 196 ASN A C 1
ATOM 1594 O O . ASN A 1 197 ? 70.942 82.059 57.479 1.00 21.97 196 ASN A O 1
ATOM 1599 N N . GLU A 1 198 ? 68.913 81.407 58.223 1.00 22.06 197 GLU A N 1
ATOM 1600 C CA . GLU A 1 198 ? 69.357 80.064 58.590 1.00 22.75 197 GLU A CA 1
ATOM 1601 C C . GLU A 1 198 ? 69.970 79.330 57.387 1.00 22.82 197 GLU A C 1
ATOM 1602 O O . GLU A 1 198 ? 70.982 78.644 57.510 1.00 22.66 197 GLU A O 1
ATOM 1608 N N . ASN A 1 199 ? 69.338 79.471 56.226 1.00 23.10 198 ASN A N 1
ATOM 1609 C CA . ASN A 1 199 ? 69.757 78.750 55.029 1.00 23.07 198 ASN A CA 1
ATOM 1610 C C . ASN A 1 199 ? 71.222 79.021 54.653 1.00 23.41 198 ASN A C 1
ATOM 1611 O O . ASN A 1 199 ? 71.942 78.096 54.252 1.00 23.17 198 ASN A O 1
ATOM 1616 N N . ASP A 1 200 ? 71.643 80.284 54.782 1.00 23.17 199 ASP A N 1
ATOM 1617 C CA . ASP A 1 200 ? 72.967 80.727 54.354 1.00 23.60 199 ASP A CA 1
ATOM 1618 C C . ASP A 1 200 ? 73.961 80.935 55.505 1.00 24.09 199 ASP A C 1
ATOM 1619 O O . ASP A 1 200 ? 75.097 81.327 55.261 1.00 24.27 199 ASP A O 1
ATOM 1624 N N . TRP A 1 201 ? 73.531 80.714 56.743 1.00 24.77 200 TRP A N 1
ATOM 1625 C CA . TRP A 1 201 ? 74.329 81.083 57.911 1.00 25.75 200 TRP A CA 1
ATOM 1626 C C . TRP A 1 201 ? 75.726 80.461 57.975 1.00 26.36 200 TRP A C 1
ATOM 1627 O O . TRP A 1 201 ? 76.673 81.133 58.376 1.00 26.36 200 TRP A O 1
ATOM 1638 N N . GLU A 1 202 ? 75.859 79.191 57.588 1.00 27.15 201 GLU A N 1
ATOM 1639 C CA . GLU A 1 202 ? 77.177 78.545 57.568 1.00 28.51 201 GLU A CA 1
ATOM 1640 C C . GLU A 1 202 ? 78.166 79.263 56.651 1.00 28.31 201 GLU A C 1
ATOM 1641 O O . GLU A 1 202 ? 79.348 79.323 56.967 1.00 28.16 201 GLU A O 1
ATOM 1647 N N . LYS A 1 203 ? 77.670 79.798 55.529 1.00 28.23 202 LYS A N 1
ATOM 1648 C CA . LYS A 1 203 ? 78.480 80.557 54.587 1.00 28.33 202 LYS A CA 1
ATOM 1649 C C . LYS A 1 203 ? 78.781 81.950 55.132 1.00 27.70 202 LYS A C 1
ATOM 1650 O O . LYS A 1 203 ? 79.904 82.416 55.026 1.00 27.77 202 LYS A O 1
ATOM 1656 N N . VAL A 1 204 ? 77.767 82.609 55.690 1.00 26.99 203 VAL A N 1
ATOM 1657 C CA . VAL A 1 204 ? 77.922 83.910 56.341 1.00 26.53 203 VAL A CA 1
ATOM 1658 C C . VAL A 1 204 ? 79.054 83.881 57.376 1.00 27.10 203 VAL A C 1
ATOM 1659 O O . VAL A 1 204 ? 79.922 84.752 57.368 1.00 27.16 203 VAL A O 1
ATOM 1663 N N . LYS A 1 205 ? 79.050 82.873 58.247 1.00 27.40 204 LYS A N 1
ATOM 1664 C CA . LYS A 1 205 ? 80.054 82.755 59.309 1.00 28.38 204 LYS A CA 1
ATOM 1665 C C . LYS A 1 205 ? 81.487 82.704 58.776 1.00 28.09 204 LYS A C 1
ATOM 1666 O O . LYS A 1 205 ? 82.401 83.255 59.375 1.00 27.71 204 LYS A O 1
ATOM 1672 N N . LYS A 1 206 ? 81.665 82.047 57.641 1.00 28.56 205 LYS A N 1
ATOM 1673 C CA . LYS A 1 206 ? 82.975 81.916 57.016 1.00 29.37 205 LYS A CA 1
ATOM 1674 C C . LYS A 1 206 ? 83.517 83.165 56.300 1.00 29.25 205 LYS A C 1
ATOM 1675 O O . LYS A 1 206 ? 84.725 83.277 56.092 1.00 29.20 205 LYS A O 1
ATOM 1681 N N . VAL A 1 207 ? 82.643 84.101 55.928 1.00 28.88 206 VAL A N 1
ATOM 1682 C CA . VAL A 1 207 ? 83.078 85.236 55.102 1.00 28.82 206 VAL A CA 1
ATOM 1683 C C . VAL A 1 207 ? 82.829 86.596 55.749 1.00 28.42 206 VAL A C 1
ATOM 1684 O O . VAL A 1 207 ? 83.411 87.588 55.333 1.00 28.84 206 VAL A O 1
ATOM 1688 N N . LEU A 1 208 ? 81.970 86.637 56.764 1.00 28.34 207 LEU A N 1
ATOM 1689 C CA . LEU A 1 208 ? 81.512 87.903 57.338 1.00 27.61 207 LEU A CA 1
ATOM 1690 C C . LEU A 1 208 ? 82.594 88.646 58.133 1.00 28.25 207 LEU A C 1
ATOM 1691 O O . LEU A 1 208 ? 83.232 88.073 59.032 1.00 27.90 207 LEU A O 1
ATOM 1696 N N . ASN A 1 209 ? 82.792 89.918 57.782 1.00 28.59 208 ASN A N 1
ATOM 1697 C CA . ASN A 1 209 ? 83.591 90.840 58.594 1.00 28.77 208 ASN A CA 1
ATOM 1698 C C . ASN A 1 209 ? 82.732 91.327 59.766 1.00 29.06 208 ASN A C 1
ATOM 1699 O O . ASN A 1 209 ? 81.781 92.094 59.580 1.00 29.06 208 ASN A O 1
ATOM 1704 N N . THR A 1 210 ? 83.061 90.863 60.965 1.00 29.66 209 THR A N 1
ATOM 1705 C CA . THR A 1 210 ? 82.303 91.200 62.170 1.00 30.60 209 THR A CA 1
ATOM 1706 C C . THR A 1 210 ? 82.827 92.447 62.891 1.00 31.26 209 THR A C 1
ATOM 1707 O O . THR A 1 210 ? 82.271 92.842 63.922 1.00 31.35 209 THR A O 1
ATOM 1711 N N . LYS A 1 211 ? 83.878 93.067 62.343 1.00 31.79 210 LYS A N 1
ATOM 1712 C CA . LYS A 1 211 ? 84.450 94.287 62.921 1.00 32.48 210 LYS A CA 1
ATOM 1713 C C . LYS A 1 211 ? 83.707 95.543 62.487 1.00 32.63 210 LYS A C 1
ATOM 1714 O O . LYS A 1 211 ? 83.112 95.594 61.407 1.00 32.16 210 LYS A O 1
ATOM 1720 N N . LYS A 1 212 ? 83.775 96.561 63.342 1.00 33.09 211 LYS A N 1
ATOM 1721 C CA . LYS A 1 212 ? 83.333 97.906 63.017 1.00 33.74 211 LYS A CA 1
ATOM 1722 C C . LYS A 1 212 ? 84.004 98.385 61.733 1.00 33.63 211 LYS A C 1
ATOM 1723 O O . LYS A 1 212 ? 85.211 98.216 61.541 1.00 33.63 211 LYS A O 1
ATOM 1729 N N . VAL A 1 213 ? 83.204 98.956 60.843 1.00 33.82 212 VAL A N 1
ATOM 1730 C CA . VAL A 1 213 ? 83.721 99.543 59.616 1.00 34.04 212 VAL A CA 1
ATOM 1731 C C . VAL A 1 213 ? 83.425 101.036 59.665 1.00 34.56 212 VAL A C 1
ATOM 1732 O O . VAL A 1 213 ? 82.293 101.445 59.940 1.00 34.27 212 VAL A O 1
ATOM 1736 N N . GLU A 1 214 ? 84.456 101.845 59.441 1.00 35.30 213 GLU A N 1
ATOM 1737 C CA . GLU A 1 214 ? 84.287 103.297 59.371 1.00 36.40 213 GLU A CA 1
ATOM 1738 C C . GLU A 1 214 ? 83.596 103.686 58.068 1.00 36.51 213 GLU A C 1
ATOM 1739 O O . GLU A 1 214 ? 83.776 103.023 57.046 1.00 36.08 213 GLU A O 1
ATOM 1745 N N . GLU A 1 215 ? 82.812 104.759 58.108 1.00 37.15 214 G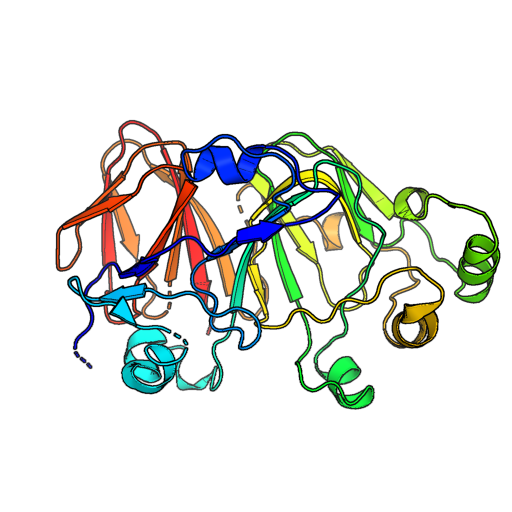LU A N 1
ATOM 1746 C CA . GLU A 1 215 ? 82.085 105.230 56.925 1.00 38.73 214 GLU A CA 1
ATOM 1747 C C . GLU A 1 215 ? 82.982 105.488 55.716 1.00 38.24 214 GLU A C 1
ATOM 1748 O O . GLU A 1 215 ? 82.612 105.135 54.597 1.00 37.77 214 GLU A O 1
ATOM 1754 N N . PHE A 1 216 ? 84.162 106.073 55.946 1.00 38.35 215 PHE A N 1
ATOM 1755 C CA . PHE A 1 216 ? 85.101 106.375 54.851 1.00 38.53 215 PHE A CA 1
ATOM 1756 C C . PHE A 1 216 ? 85.588 105.114 54.121 1.00 38.15 215 PHE A C 1
ATOM 1757 O O . PHE A 1 216 ? 86.056 105.193 52.983 1.00 38.28 215 PHE A O 1
ATOM 1765 N N . GLU A 1 217 ? 85.465 103.957 54.772 1.00 37.48 216 GLU A N 1
ATOM 1766 C CA . GLU A 1 217 ? 85.878 102.694 54.169 1.00 37.50 216 GLU A CA 1
ATOM 1767 C C . GLU A 1 217 ? 84.876 102.162 53.141 1.00 36.32 216 GLU A C 1
ATOM 1768 O O . GLU A 1 217 ? 85.232 101.317 52.326 1.00 36.56 216 GLU A O 1
ATOM 1774 N N . VAL A 1 218 ? 83.628 102.628 53.183 1.00 35.13 217 VAL A N 1
ATOM 1775 C CA . VAL A 1 218 ? 82.613 102.161 52.228 1.00 34.54 217 VAL A CA 1
ATOM 1776 C C . VAL A 1 218 ? 82.124 103.240 51.246 1.00 34.64 217 VAL A C 1
ATOM 1777 O O . VAL A 1 218 ? 81.655 102.918 50.164 1.00 34.63 217 VAL A O 1
ATOM 1781 N N . LYS A 1 219 ? 82.233 104.506 51.637 1.00 34.62 218 LYS A N 1
ATOM 1782 C CA . LYS A 1 219 ? 81.808 105.634 50.808 1.00 35.22 218 LYS A CA 1
ATOM 1783 C C . LYS A 1 219 ? 82.810 105.956 49.699 1.00 34.72 218 LYS A C 1
ATOM 1784 O O . LYS A 1 219 ? 84.011 106.059 49.955 1.00 35.10 218 LYS A O 1
ATOM 1790 N N . GLY A 1 220 ? 82.322 106.114 48.469 1.00 33.82 219 GLY A N 1
ATOM 1791 C CA . GLY A 1 220 ? 83.160 106.638 47.390 1.00 32.80 219 GLY A CA 1
ATOM 1792 C C . GLY A 1 220 ? 83.017 108.148 47.276 1.00 32.13 219 GLY A C 1
ATOM 1793 O O . GLY A 1 220 ? 82.359 108.778 48.107 1.00 31.53 219 GLY A O 1
ATOM 1794 N N . LYS A 1 221 ? 83.627 108.728 46.243 1.00 31.68 220 LYS A N 1
ATOM 1795 C CA . LYS A 1 221 ? 83.434 110.159 45.920 1.00 31.54 220 LYS A CA 1
ATOM 1796 C C . LYS A 1 221 ? 82.145 110.372 45.133 1.00 30.49 220 LYS A C 1
ATOM 1797 O O . LYS A 1 221 ? 81.665 109.458 44.465 1.00 29.96 220 LYS A O 1
ATOM 1803 N N . LYS A 1 222 ? 81.591 111.577 45.212 1.00 29.62 221 LYS A N 1
ATOM 1804 C CA . LYS A 1 222 ? 80.436 111.941 44.403 1.00 29.33 221 LYS A CA 1
ATOM 1805 C C . LYS A 1 222 ? 80.679 111.617 42.917 1.00 29.31 221 LYS A C 1
ATOM 1806 O O . LYS A 1 222 ? 81.649 112.086 42.317 1.00 28.56 221 LYS A O 1
ATOM 1812 N N . GLY A 1 223 ? 79.818 110.777 42.352 1.00 29.87 222 GLY A N 1
ATOM 1813 C CA . GLY A 1 223 ? 79.851 110.452 40.928 1.00 30.72 222 GLY A CA 1
ATOM 1814 C C . GLY A 1 223 ? 81.033 109.630 40.432 1.00 32.08 222 GLY A C 1
ATOM 1815 O O . GLY A 1 223 ? 81.270 109.564 39.233 1.00 31.50 222 GLY A O 1
ATOM 1824 N N . ALA A 1 225 ? 83.637 106.104 41.555 1.00 33.30 224 ALA A N 1
ATOM 1825 C CA . ALA A 1 225 ? 84.123 105.034 42.418 1.00 32.83 224 ALA A CA 1
ATOM 1826 C C . ALA A 1 225 ? 84.881 103.991 41.612 1.00 32.81 224 ALA A C 1
ATOM 1827 O O . ALA A 1 225 ? 84.614 103.806 40.423 1.00 32.38 224 ALA A O 1
ATOM 1829 N N . GLU A 1 226 ? 85.823 103.311 42.265 1.00 32.91 225 GLU A N 1
ATOM 1830 C CA . GLU A 1 226 ? 86.540 102.208 41.639 1.00 34.08 225 GLU A CA 1
ATOM 1831 C C . GLU A 1 226 ? 87.013 101.120 42.607 1.00 33.58 225 GLU A C 1
ATOM 1832 O O . GLU A 1 226 ? 87.103 101.323 43.820 1.00 33.09 225 GLU A O 1
ATOM 1838 N N . THR A 1 227 ? 87.266 99.945 42.040 1.00 33.61 226 THR A N 1
ATOM 1839 C CA . THR A 1 227 ? 87.943 98.859 42.731 1.00 33.39 226 THR A CA 1
ATOM 1840 C C . THR A 1 227 ? 89.303 98.748 42.045 1.00 33.71 226 THR A C 1
ATOM 1841 O O . THR A 1 227 ? 89.691 99.668 41.314 1.00 33.64 226 THR A O 1
ATOM 1845 N N . GLU A 1 228 ? 90.045 97.658 42.250 1.00 33.73 227 GLU A N 1
ATOM 1846 C CA . GLU A 1 228 ? 91.329 97.543 41.551 1.00 33.72 227 GLU A CA 1
ATOM 1847 C C . GLU A 1 228 ? 91.141 97.033 40.127 1.00 32.12 227 GLU A C 1
ATOM 1848 O O . GLU A 1 228 ? 92.068 97.076 39.327 1.00 32.28 227 GLU A O 1
ATOM 1854 N N . ASN A 1 229 ? 89.935 96.572 39.809 1.00 30.42 228 ASN A N 1
ATOM 1855 C CA . ASN A 1 229 ? 89.680 95.922 38.526 1.00 29.04 228 ASN A CA 1
ATOM 1856 C C . ASN A 1 229 ? 88.808 96.714 37.555 1.00 27.86 228 ASN A C 1
ATOM 1857 O O . ASN A 1 229 ? 88.819 96.455 36.354 1.00 27.06 228 ASN A O 1
ATOM 1862 N N . PHE A 1 230 ? 88.045 97.659 38.090 1.00 26.56 229 PHE A N 1
ATOM 1863 C CA . PHE A 1 230 ? 87.104 98.431 37.296 1.00 26.40 229 PHE A CA 1
ATOM 1864 C C . PHE A 1 230 ? 86.675 99.702 38.034 1.00 26.03 229 PHE A C 1
ATOM 1865 O O . PHE A 1 230 ? 86.871 99.834 39.242 1.00 25.88 229 PHE A O 1
ATOM 1873 N N . GLY A 1 231 ? 86.079 100.632 37.302 1.00 25.75 230 GLY A N 1
ATOM 1874 C CA . GLY A 1 231 ? 85.551 101.833 37.923 1.00 25.53 230 GLY A CA 1
ATOM 1875 C C . GLY A 1 231 ? 84.399 102.389 37.121 1.00 25.80 230 GLY A C 1
ATOM 1876 O O . GLY A 1 231 ? 84.047 101.867 36.062 1.00 25.47 230 GLY A O 1
ATOM 1877 N N . LEU A 1 232 ? 83.830 103.469 37.635 1.00 25.93 231 LEU A N 1
ATOM 1878 C CA . LEU A 1 232 ? 82.733 104.172 36.996 1.00 25.89 231 LEU A CA 1
ATOM 1879 C C . LEU A 1 232 ? 82.897 105.658 37.314 1.00 25.80 231 LEU A C 1
ATOM 1880 O O . LEU A 1 232 ? 83.402 106.015 38.383 1.00 24.93 231 LEU A O 1
ATOM 1885 N N . GLU A 1 233 ? 82.489 106.511 36.380 1.00 26.12 232 GLU A N 1
ATOM 1886 C CA . GLU A 1 233 ? 82.465 107.962 36.606 1.00 27.43 232 GLU A CA 1
ATOM 1887 C C . GLU A 1 233 ? 81.266 108.548 35.900 1.00 26.54 232 GLU A C 1
ATOM 1888 O O . GLU A 1 233 ? 80.881 108.077 34.831 1.00 26.57 232 GLU A O 1
ATOM 1894 N N . VAL A 1 234 ? 80.679 109.572 36.508 1.00 26.29 233 VAL A N 1
ATOM 1895 C CA . VAL A 1 234 ? 79.585 110.308 35.910 1.00 25.83 233 VAL A CA 1
ATOM 1896 C C . VAL A 1 234 ? 80.174 111.489 35.124 1.00 25.80 233 VAL A C 1
ATOM 1897 O O . VAL A 1 234 ? 80.893 112.307 35.684 1.00 25.74 233 VAL A O 1
ATOM 1901 N N . VAL A 1 235 ? 79.895 111.549 33.824 1.00 25.21 234 VAL A N 1
ATOM 1902 C CA . VAL A 1 235 ? 80.316 112.669 32.987 1.00 24.64 234 VAL A CA 1
ATOM 1903 C C . VAL A 1 235 ? 79.124 113.607 32.779 1.00 25.13 234 VAL A C 1
ATOM 1904 O O . VAL A 1 235 ? 78.076 113.174 32.290 1.00 24.84 234 VAL A O 1
ATOM 1908 N N . ASP A 1 236 ? 79.269 114.867 33.195 1.00 25.11 235 ASP A N 1
ATOM 1909 C CA . ASP A 1 236 ? 78.249 115.896 32.954 1.00 26.06 235 ASP A CA 1
ATOM 1910 C C . ASP A 1 236 ? 78.437 116.437 31.548 1.00 25.75 235 ASP A C 1
ATOM 1911 O O . ASP A 1 236 ? 79.488 116.987 31.235 1.00 25.96 235 ASP A O 1
ATOM 1916 N N . VAL A 1 237 ? 77.426 116.295 30.703 1.00 25.16 236 VAL A N 1
ATOM 1917 C CA . VAL A 1 237 ? 77.543 116.756 29.329 1.00 24.78 236 VAL A CA 1
ATOM 1918 C C . VAL A 1 237 ? 76.575 117.922 29.053 1.00 25.37 236 VAL A C 1
ATOM 1919 O O . VAL A 1 237 ? 75.359 117.798 29.247 1.00 25.48 236 VAL A O 1
ATOM 1923 N N . THR A 1 238 ? 77.128 119.042 28.606 1.00 25.41 237 THR A N 1
ATOM 1924 C CA . THR A 1 238 ? 76.341 120.174 28.144 1.00 26.72 237 THR A CA 1
ATOM 1925 C C . THR A 1 238 ? 76.910 120.588 26.794 1.00 25.96 237 THR A C 1
ATOM 1926 O O . THR A 1 238 ? 77.936 121.239 26.731 1.00 26.34 237 THR A O 1
ATOM 1930 N N . GLY A 1 239 ? 76.252 120.192 25.715 1.00 25.63 238 GLY A N 1
ATOM 1931 C CA . GLY A 1 239 ? 76.831 120.339 24.382 1.00 24.64 238 GLY A CA 1
ATOM 1932 C C . GLY A 1 239 ? 77.544 119.048 24.006 1.00 24.48 238 GLY A C 1
ATOM 1933 O O . GLY A 1 239 ? 77.026 117.958 24.241 1.00 24.25 238 GLY A O 1
ATOM 1934 N N . THR A 1 240 ? 78.750 119.173 23.464 1.00 24.34 239 THR A N 1
ATOM 1935 C CA . THR A 1 240 ? 79.506 118.028 22.961 1.00 24.29 239 THR A CA 1
ATOM 1936 C C . THR A 1 240 ? 80.715 117.744 23.841 1.00 24.49 239 THR A C 1
ATOM 1937 O O . THR A 1 240 ? 81.486 118.649 24.143 1.00 24.82 239 THR A O 1
ATOM 1941 N N . ALA A 1 241 ? 80.869 116.490 24.259 1.00 23.80 240 ALA A N 1
ATOM 1942 C CA . ALA A 1 241 ? 82.033 116.100 25.035 1.00 23.97 240 ALA A CA 1
ATOM 1943 C C . ALA A 1 241 ? 82.721 114.932 24.359 1.00 24.29 240 ALA A C 1
ATOM 1944 O O . ALA A 1 241 ? 82.070 113.994 23.892 1.00 24.12 240 ALA A O 1
ATOM 1946 N N . GLU A 1 242 ? 84.046 114.996 24.317 1.00 24.76 241 GLU A N 1
ATOM 1947 C CA . GLU A 1 242 ? 84.845 113.895 23.828 1.00 25.63 241 GLU A CA 1
ATOM 1948 C C . GLU A 1 242 ? 85.148 112.928 24.967 1.00 25.56 241 GLU A C 1
ATOM 1949 O O . GLU A 1 242 ? 85.514 113.339 26.065 1.00 25.60 241 GLU A O 1
ATOM 1955 N N . ILE A 1 243 ? 85.013 111.640 24.694 1.00 26.04 242 ILE A N 1
ATOM 1956 C CA . ILE A 1 243 ? 85.254 110.626 25.707 1.00 26.69 242 ILE A CA 1
ATOM 1957 C C . ILE A 1 243 ? 86.298 109.630 25.209 1.00 26.73 242 ILE A C 1
ATOM 1958 O O . ILE A 1 243 ? 86.227 109.175 24.069 1.00 26.67 242 ILE A O 1
ATOM 1963 N N . LYS A 1 244 ? 87.272 109.313 26.064 1.00 27.18 243 LYS A N 1
ATOM 1964 C CA . LYS A 1 244 ? 88.319 108.326 25.756 1.00 27.62 243 LYS A CA 1
ATOM 1965 C C . LYS A 1 244 ? 88.019 107.020 26.464 1.00 27.30 243 LYS A C 1
ATOM 1966 O O . LYS A 1 244 ? 87.704 107.026 27.654 1.00 28.12 243 LYS A O 1
ATOM 1972 N N . THR A 1 245 ? 88.136 105.902 25.753 1.00 26.72 244 THR A N 1
ATOM 1973 C CA . THR A 1 245 ? 87.973 104.588 26.379 1.00 26.18 244 THR A CA 1
ATOM 1974 C C . THR A 1 245 ? 89.163 104.205 27.270 1.00 26.27 244 THR A C 1
ATOM 1975 O O . THR A 1 245 ? 88.998 103.467 28.247 1.00 26.51 244 THR A O 1
ATOM 1979 N N . GLY A 1 246 ? 90.350 104.712 26.930 1.00 26.24 245 GLY A N 1
ATOM 1980 C CA . GLY A 1 246 ? 91.607 104.272 27.538 1.00 26.22 245 GLY A CA 1
ATOM 1981 C C . GLY A 1 246 ? 92.125 102.976 26.922 1.00 26.73 245 GLY A C 1
ATOM 1982 O O . GLY A 1 246 ? 93.007 102.331 27.486 1.00 26.81 245 GLY A O 1
ATOM 1983 N N . GLY A 1 247 ? 91.572 102.577 25.772 1.00 26.74 246 GLY A N 1
ATOM 1984 C CA . GLY A 1 247 ? 91.995 101.343 25.108 1.00 26.81 246 GLY A CA 1
ATOM 1985 C C . GLY A 1 247 ? 91.580 100.083 25.853 1.00 27.18 246 GLY A C 1
ATOM 1986 O O . GLY A 1 247 ? 92.187 99.032 25.686 1.00 27.24 246 GLY A O 1
ATOM 1987 N N . VAL A 1 248 ? 90.548 100.208 26.684 1.00 27.24 247 VAL A N 1
ATOM 1988 C CA . VAL A 1 248 ? 89.885 99.072 27.333 1.00 27.50 247 VAL A CA 1
ATOM 1989 C C . VAL A 1 248 ? 88.384 99.118 27.035 1.00 28.44 247 VAL A C 1
ATOM 1990 O O . VAL A 1 248 ? 87.860 100.157 26.612 1.00 28.11 247 VAL A O 1
ATOM 2002 N N . ASN A 1 250 ? 84.609 99.711 27.536 1.00 27.60 249 ASN A N 1
ATOM 2003 C CA . ASN A 1 250 ? 83.764 100.614 28.304 1.00 26.38 249 ASN A CA 1
ATOM 2004 C C . ASN A 1 250 ? 82.290 100.218 28.131 1.00 25.87 249 ASN A C 1
ATOM 2005 O O . ASN A 1 250 ? 81.908 99.598 27.123 1.00 25.13 249 ASN A O 1
ATOM 2010 N N . ILE A 1 251 ? 81.478 100.580 29.121 1.00 24.98 250 ILE A N 1
ATOM 2011 C CA . ILE A 1 251 ? 80.025 100.537 29.012 1.00 24.41 250 ILE A CA 1
ATOM 2012 C C . ILE A 1 251 ? 79.534 101.917 29.430 1.00 24.70 250 ILE A C 1
ATOM 2013 O O . ILE A 1 251 ? 80.006 102.479 30.413 1.00 24.96 250 ILE A O 1
ATOM 2018 N N . LEU A 1 252 ? 78.603 102.467 28.665 1.00 24.74 251 LEU A N 1
ATOM 2019 C CA . LEU A 1 252 ? 78.012 103.766 28.964 1.00 24.87 251 LEU A CA 1
ATOM 2020 C C . LEU A 1 252 ? 76.588 103.551 29.430 1.00 24.89 251 LEU A C 1
ATOM 2021 O O . LEU A 1 252 ? 75.849 102.779 28.822 1.00 25.60 251 LEU A O 1
ATOM 2026 N N . TYR A 1 253 ? 76.189 104.239 30.494 1.00 24.57 252 TYR A N 1
ATOM 2027 C CA . TYR A 1 253 ? 74.793 104.211 30.912 1.00 23.52 252 TYR A CA 1
ATOM 2028 C C . TYR A 1 253 ? 74.246 105.632 30.913 1.00 23.56 252 TYR A C 1
ATOM 2029 O O . TYR A 1 253 ? 74.823 106.521 31.544 1.00 23.61 252 TYR A O 1
ATOM 2038 N N . ALA A 1 254 ? 73.126 105.845 30.224 1.00 23.49 253 ALA A N 1
ATOM 2039 C CA . ALA A 1 254 ? 72.502 107.173 30.163 1.00 24.00 253 ALA A CA 1
ATOM 2040 C C . ALA A 1 254 ? 71.629 107.405 31.395 1.00 23.96 253 ALA A C 1
ATOM 2041 O O . ALA A 1 254 ? 70.526 106.881 31.486 1.00 24.32 253 ALA A O 1
ATOM 2043 N N . ALA A 1 255 ? 72.143 108.161 32.349 1.00 24.22 254 ALA A N 1
ATOM 2044 C CA . ALA A 1 255 ? 71.439 108.394 33.611 1.00 25.22 254 ALA A CA 1
ATOM 2045 C C . ALA A 1 255 ? 70.380 109.491 33.506 1.00 26.37 254 ALA A C 1
ATOM 2046 O O . ALA A 1 255 ? 69.301 109.358 34.075 1.00 27.11 254 ALA A O 1
ATOM 2048 N N . GLU A 1 256 ? 70.718 110.581 32.811 1.00 27.06 255 GLU A N 1
ATOM 2049 C CA . GLU A 1 256 ? 69.810 111.706 32.558 1.00 28.74 255 GLU A CA 1
ATOM 2050 C C . GLU A 1 256 ? 70.077 112.252 31.172 1.00 27.74 255 GLU A C 1
ATOM 2051 O O . GLU A 1 256 ? 71.228 112.466 30.803 1.00 27.51 255 GLU A O 1
ATOM 2057 N N . GLY A 1 257 ? 69.008 112.486 30.416 1.00 27.51 256 GLY A N 1
ATOM 2058 C CA . GLY A 1 257 ? 69.093 113.203 29.156 1.00 26.79 256 GLY A CA 1
ATOM 2059 C C . GLY A 1 257 ? 69.133 112.278 27.962 1.00 26.33 256 GLY A C 1
ATOM 2060 O O . GLY A 1 257 ? 69.130 111.057 28.104 1.00 26.93 256 GLY A O 1
ATOM 2061 N N . TYR A 1 258 ? 69.189 112.877 26.780 1.00 25.40 257 TYR A N 1
ATOM 2062 C CA . TYR A 1 258 ? 69.248 112.155 25.521 1.00 24.32 257 TYR A CA 1
ATOM 2063 C C . TYR A 1 258 ? 70.601 112.454 24.875 1.00 23.43 257 TYR A C 1
ATOM 2064 O O . TYR A 1 258 ? 71.033 113.596 24.875 1.00 23.55 257 TYR A O 1
ATOM 2073 N N . PHE A 1 259 ? 71.253 111.435 24.326 1.00 23.15 258 PHE A N 1
ATOM 2074 C CA . PHE A 1 259 ? 72.627 111.557 23.792 1.00 23.37 258 PHE A CA 1
ATOM 2075 C C . PHE A 1 259 ? 72.736 111.129 22.344 1.00 23.04 258 PHE A C 1
ATOM 2076 O O . PHE A 1 259 ? 72.230 110.082 21.983 1.00 22.90 258 PHE A O 1
ATOM 2084 N N . ILE A 1 260 ? 73.425 111.927 21.535 1.00 23.40 259 ILE A N 1
ATOM 2085 C CA . ILE A 1 260 ? 73.877 111.488 20.209 1.00 23.73 259 ILE A CA 1
ATOM 2086 C C . ILE A 1 260 ? 75.345 111.071 20.345 1.00 24.03 259 ILE A C 1
ATOM 2087 O O . ILE A 1 260 ? 76.145 111.791 20.937 1.00 24.00 259 ILE A O 1
ATOM 2092 N N . LEU A 1 261 ? 75.668 109.881 19.844 1.00 24.13 260 LEU A N 1
ATOM 2093 C CA . LEU A 1 261 ? 76.997 109.299 19.985 1.00 24.50 260 LEU A CA 1
ATOM 2094 C C . LEU A 1 261 ? 77.651 109.291 18.615 1.00 24.76 260 LEU A C 1
ATOM 2095 O O . LEU A 1 261 ? 77.029 108.881 17.631 1.00 25.46 260 LEU A O 1
ATOM 2100 N N . ARG A 1 262 ? 78.888 109.762 18.535 1.00 24.38 261 ARG A N 1
ATOM 2101 C CA . ARG A 1 262 ? 79.604 109.799 17.251 1.00 24.48 261 ARG A CA 1
ATOM 2102 C C . ARG A 1 262 ? 80.986 109.187 17.424 1.00 24.12 261 ARG A C 1
ATOM 2103 O O . ARG A 1 262 ? 81.831 109.731 18.137 1.00 23.71 261 ARG A O 1
ATOM 2111 N N . GLY A 1 263 ? 81.187 108.041 16.785 1.00 24.50 262 GLY A N 1
ATOM 2112 C CA . GLY A 1 263 ? 82.448 107.318 16.813 1.00 25.24 262 GLY A CA 1
ATOM 2113 C C . GLY A 1 263 ? 82.771 106.905 15.393 1.00 26.27 262 GLY A C 1
ATOM 2114 O O . GLY A 1 263 ? 82.840 107.740 14.492 1.00 26.70 262 GLY A O 1
ATOM 2115 N N . LYS A 1 264 ? 82.956 105.613 15.166 1.00 27.12 263 LYS A N 1
ATOM 2116 C CA . LYS A 1 264 ? 83.153 105.148 13.799 1.00 27.90 263 LYS A CA 1
ATOM 2117 C C . LYS A 1 264 ? 81.832 105.260 13.027 1.00 27.75 263 LYS A C 1
ATOM 2118 O O . LYS A 1 264 ? 81.829 105.509 11.827 1.00 27.76 263 LYS A O 1
ATOM 2124 N N . GLU A 1 265 ? 80.718 105.108 13.746 1.00 27.26 264 GLU A N 1
ATOM 2125 C CA . GLU A 1 265 ? 79.392 105.375 13.211 1.00 26.83 264 GLU A CA 1
ATOM 2126 C C . GLU A 1 265 ? 78.646 106.275 14.203 1.00 26.93 264 GLU A C 1
ATOM 2127 O O . GLU A 1 265 ? 79.158 106.573 15.278 1.00 27.01 264 GLU A O 1
ATOM 2133 N N . THR A 1 266 ? 77.449 106.718 13.834 1.00 26.91 265 THR A N 1
ATOM 2134 C CA . THR A 1 266 ? 76.643 107.592 14.675 1.00 26.90 265 THR A CA 1
ATOM 2135 C C . THR A 1 266 ? 75.497 106.765 15.245 1.00 26.69 265 THR A C 1
ATOM 2136 O O . THR A 1 266 ? 74.942 105.898 14.565 1.00 27.60 265 THR A O 1
ATOM 2140 N N . ALA A 1 267 ? 75.177 106.999 16.507 1.00 25.74 266 ALA A N 1
ATOM 2141 C CA . ALA A 1 267 ? 74.104 106.285 17.184 1.00 25.41 266 ALA A CA 1
ATOM 2142 C C . ALA A 1 267 ? 73.488 107.233 18.198 1.00 25.14 266 ALA A C 1
ATOM 2143 O O . ALA A 1 267 ? 73.885 108.388 18.294 1.00 24.64 266 ALA A O 1
ATOM 2145 N N . ASP A 1 268 ? 72.506 106.765 18.947 1.00 25.08 267 ASP A N 1
ATOM 2146 C CA . ASP A 1 268 ? 72.031 107.569 20.065 1.00 25.63 267 ASP A CA 1
ATOM 2147 C C . ASP A 1 268 ? 71.746 106.712 21.289 1.00 24.99 267 ASP A C 1
ATOM 2148 O O . ASP A 1 268 ? 71.767 105.484 21.214 1.00 24.38 267 ASP A O 1
ATOM 2153 N N . LEU A 1 269 ? 71.517 107.361 22.423 1.00 24.56 268 LEU A N 1
ATOM 2154 C CA . LEU A 1 269 ? 71.286 106.645 23.665 1.00 23.91 268 LEU A CA 1
ATOM 2155 C C . LEU A 1 269 ? 70.252 107.388 24.512 1.00 23.71 268 LEU A C 1
ATOM 2156 O O . LEU A 1 269 ? 70.435 108.563 24.851 1.00 23.61 268 LEU A O 1
ATOM 2161 N N . HIS A 1 270 ? 69.167 106.696 24.848 1.00 23.68 269 HIS A N 1
ATOM 2162 C CA . HIS A 1 270 ? 68.112 107.261 25.686 1.00 23.50 269 HIS A CA 1
ATOM 2163 C C . HIS A 1 270 ? 68.381 106.972 27.142 1.00 23.88 269 HIS A C 1
ATOM 2164 O O . HIS A 1 270 ? 69.032 105.970 27.466 1.00 23.31 269 HIS A O 1
ATOM 2171 N N . ARG A 1 271 ? 67.900 107.872 28.007 1.00 24.77 270 ARG A N 1
ATOM 2172 C CA A ARG A 1 271 ? 67.894 107.682 29.456 0.50 25.43 270 ARG A CA 1
ATOM 2173 C CA B ARG A 1 271 ? 67.948 107.657 29.445 0.50 25.09 270 ARG A CA 1
ATOM 2174 C C . ARG A 1 271 ? 67.396 106.264 29.797 1.00 25.02 270 ARG A C 1
ATOM 2175 O O . ARG A 1 271 ? 66.352 105.846 29.302 1.00 25.22 270 ARG A O 1
ATOM 2190 N N . GLY A 1 272 ? 68.124 105.538 30.636 1.00 24.48 271 GLY A N 1
ATOM 2191 C CA . GLY A 1 272 ? 67.693 104.203 31.048 1.00 24.11 271 GLY A CA 1
ATOM 2192 C C . GLY A 1 272 ? 68.325 103.063 30.270 1.00 24.21 271 GLY A C 1
ATOM 2193 O O . GLY A 1 272 ? 68.090 101.878 30.579 1.00 24.29 271 GLY A O 1
ATOM 2194 N N . TYR A 1 273 ? 69.149 103.416 29.283 1.00 24.22 272 TYR A N 1
ATOM 2195 C CA . TYR A 1 273 ? 69.766 102.436 28.397 1.00 24.38 272 TYR A CA 1
ATOM 2196 C C . TYR A 1 273 ? 71.281 102.545 28.405 1.00 24.82 272 TYR A C 1
ATOM 2197 O O . TYR A 1 273 ? 71.842 103.599 28.730 1.00 24.22 272 TYR A O 1
ATOM 2206 N N . SER A 1 274 ? 71.920 101.443 28.028 1.00 24.94 273 SER A N 1
ATOM 2207 C CA . SER A 1 274 ? 73.357 101.307 28.050 1.00 25.85 273 SER A CA 1
ATOM 2208 C C . SER A 1 274 ? 73.890 100.986 26.675 1.00 26.45 273 SER A C 1
ATOM 2209 O O . SER A 1 274 ? 73.189 100.450 25.807 1.00 26.41 273 SER A O 1
ATOM 2212 N N . CYS A 1 275 ? 75.183 101.221 26.545 1.00 26.60 274 CYS A N 1
ATOM 2213 C CA . CYS A 1 275 ? 75.869 101.050 25.315 1.00 27.99 274 CYS A CA 1
ATOM 2214 C C . CYS A 1 275 ? 77.230 100.414 25.635 1.00 27.13 274 CYS A C 1
ATOM 2215 O O . CYS A 1 275 ? 77.915 100.843 26.560 1.00 27.33 274 CYS A O 1
ATOM 2218 N N . LEU A 1 276 ? 77.609 99.389 24.876 1.00 26.54 275 LEU A N 1
ATOM 2219 C CA . LEU A 1 276 ? 78.906 98.731 25.019 1.00 25.75 275 LEU A CA 1
ATOM 2220 C C . LEU A 1 276 ? 79.885 99.258 23.957 1.00 25.46 275 LEU A C 1
ATOM 2221 O O . LEU A 1 276 ? 79.604 99.205 22.754 1.00 25.04 275 LEU A O 1
ATOM 2226 N N . VAL A 1 277 ? 81.026 99.772 24.415 1.00 24.85 276 VAL A N 1
ATOM 2227 C CA . VAL A 1 277 ? 82.035 100.337 23.538 1.00 24.60 276 VAL A CA 1
ATOM 2228 C C . VAL A 1 277 ? 83.279 99.448 23.582 1.00 24.84 276 VAL A C 1
ATOM 2229 O O . VAL A 1 277 ? 83.949 99.378 24.614 1.00 24.94 276 VAL A O 1
ATOM 2233 N N . PRO A 1 278 ? 83.580 98.750 22.472 1.00 24.92 277 PRO A N 1
ATOM 2234 C CA . PRO A 1 278 ? 84.806 97.940 22.417 1.00 25.17 277 PRO A CA 1
ATOM 2235 C C . PRO A 1 278 ? 86.077 98.788 22.537 1.00 25.15 277 PRO A C 1
ATOM 2236 O O . PRO A 1 278 ? 86.088 99.951 22.120 1.00 25.02 277 PRO A O 1
ATOM 2240 N N . ALA A 1 279 ? 87.126 98.197 23.110 1.00 25.22 278 ALA A N 1
ATOM 2241 C CA . ALA A 1 279 ? 88.449 98.834 23.230 1.00 25.58 278 ALA A CA 1
ATOM 2242 C C . ALA A 1 279 ? 89.031 99.329 21.915 1.00 25.65 278 ALA A C 1
ATOM 2243 O O . ALA A 1 279 ? 89.858 100.244 21.910 1.00 26.35 278 ALA A O 1
ATOM 2245 N N . SER A 1 280 ? 88.613 98.727 20.803 1.00 25.71 279 SER A N 1
ATOM 2246 C CA . SER A 1 280 ? 89.076 99.151 19.479 1.00 25.63 279 SER A CA 1
ATOM 2247 C C . SER A 1 280 ? 88.587 100.554 19.081 1.00 25.50 279 SER A C 1
ATOM 2248 O O . SER A 1 280 ? 89.010 101.086 18.070 1.00 25.35 279 SER A O 1
ATOM 2251 N N . THR A 1 281 ? 87.688 101.142 19.865 1.00 25.59 280 THR A N 1
ATOM 2252 C CA . THR A 1 281 ? 87.347 102.551 19.712 1.00 25.66 280 THR A CA 1
ATOM 2253 C C . THR A 1 281 ? 88.176 103.315 20.739 1.00 26.25 280 THR A C 1
ATOM 2254 O O . THR A 1 281 ? 88.037 103.095 21.937 1.00 26.62 280 THR A O 1
ATOM 2258 N N . ASP A 1 282 ? 89.065 104.177 20.251 1.00 26.44 281 ASP A N 1
ATOM 2259 C CA . ASP A 1 282 ? 89.942 104.988 21.081 1.00 27.26 281 ASP A CA 1
ATOM 2260 C C . ASP A 1 282 ? 89.156 106.105 21.764 1.00 26.74 281 ASP A C 1
ATOM 2261 O O . ASP A 1 282 ? 89.303 106.343 22.957 1.00 26.44 281 ASP A O 1
ATOM 2266 N N . SER A 1 283 ? 88.322 106.789 20.991 1.00 26.43 282 SER A N 1
ATOM 2267 C CA . SER A 1 283 ? 87.503 107.870 21.504 1.00 26.52 282 SER A CA 1
ATOM 2268 C C . SER A 1 283 ? 86.319 108.166 20.594 1.00 26.07 282 SER A C 1
ATOM 2269 O O . SER A 1 283 ? 86.252 107.699 19.458 1.00 26.64 282 SER A O 1
ATOM 2272 N N . PHE A 1 284 ? 85.398 108.966 21.114 1.00 25.08 283 PHE A N 1
ATOM 2273 C CA . PHE A 1 284 ? 84.160 109.287 20.432 1.00 24.34 283 PHE A CA 1
ATOM 2274 C C . PHE A 1 284 ? 83.588 110.522 21.117 1.00 23.89 283 PHE A C 1
ATOM 2275 O O . PHE A 1 284 ? 84.057 110.919 22.196 1.00 23.40 283 PHE A O 1
ATOM 2283 N N . THR A 1 285 ? 82.578 111.128 20.507 1.00 23.46 284 THR A N 1
ATOM 2284 C CA . THR A 1 285 ? 81.871 112.208 21.184 1.00 23.80 284 THR A CA 1
ATOM 2285 C C . THR A 1 285 ? 80.459 111.810 21.601 1.00 24.20 284 THR A C 1
ATOM 2286 O O . THR A 1 285 ? 79.830 110.941 20.987 1.00 24.21 284 THR A O 1
ATOM 2290 N N . VAL A 1 286 ? 79.993 112.438 22.678 1.00 24.76 285 VAL A N 1
ATOM 2291 C CA . VAL A 1 286 ? 78.603 112.356 23.116 1.00 24.89 285 VAL A CA 1
ATOM 2292 C C . VAL A 1 286 ? 78.042 113.783 23.123 1.00 24.85 285 VAL A C 1
ATOM 2293 O O . VAL A 1 286 ? 78.757 114.738 23.446 1.00 24.39 285 VAL A O 1
ATOM 2297 N N . GLU A 1 287 ? 76.778 113.932 22.724 1.00 24.57 286 GLU A N 1
ATOM 2298 C CA . GLU A 1 287 ? 76.177 115.249 22.659 1.00 24.18 286 GLU A CA 1
ATOM 2299 C C . GLU A 1 287 ? 74.810 115.275 23.318 1.00 24.69 286 GLU A C 1
ATOM 2300 O O . GLU A 1 287 ? 73.932 114.472 22.998 1.00 24.41 286 GLU A O 1
ATOM 2306 N N . SER A 1 288 ? 74.623 116.247 24.205 1.00 25.14 287 SER A N 1
ATOM 2307 C CA . SER A 1 288 ? 73.391 116.371 24.964 1.00 25.91 287 SER A CA 1
ATOM 2308 C C . SER A 1 288 ? 73.164 117.826 25.345 1.00 26.48 287 SER A C 1
ATOM 2309 O O . SER A 1 288 ? 74.116 118.554 25.647 1.00 26.63 287 SER A O 1
ATOM 2312 N N . GLU A 1 289 ? 71.904 118.257 25.321 1.00 27.23 288 GLU A N 1
ATOM 2313 C CA . GLU A 1 289 ? 71.531 119.601 25.808 1.00 27.86 288 GLU A CA 1
ATOM 2314 C C . GLU A 1 289 ? 72.062 119.827 27.244 1.00 27.35 288 GLU A C 1
ATOM 2315 O O . GLU A 1 289 ? 72.700 120.839 27.537 1.00 27.18 288 GLU A O 1
ATOM 2321 N N . ARG A 1 290 ? 71.763 118.873 28.125 1.00 26.81 289 ARG A N 1
ATOM 2322 C CA . ARG A 1 290 ? 72.330 118.794 29.468 1.00 27.41 289 ARG A CA 1
ATOM 2323 C C . ARG A 1 290 ? 72.002 117.399 29.945 1.00 26.75 289 ARG A C 1
ATOM 2324 O O . ARG A 1 290 ? 70.835 117.068 30.158 1.00 27.32 289 ARG A O 1
ATOM 2332 N N . GLY A 1 291 ? 73.022 116.570 30.086 1.00 25.93 290 GLY A N 1
ATOM 2333 C CA . GLY A 1 291 ? 72.807 115.197 30.488 1.00 25.26 290 GLY A CA 1
ATOM 2334 C C . GLY A 1 291 ? 73.915 114.669 31.371 1.00 25.04 290 GLY A C 1
ATOM 2335 O O . GLY A 1 291 ? 74.944 115.333 31.576 1.00 25.02 290 GLY A O 1
ATOM 2336 N N . LYS A 1 292 ? 73.690 113.476 31.903 1.00 24.27 291 LYS A N 1
ATOM 2337 C CA . LYS A 1 292 ? 74.676 112.774 32.717 1.00 24.34 291 LYS A CA 1
ATOM 2338 C C . LYS A 1 292 ? 74.802 111.373 32.193 1.00 24.00 291 LYS A C 1
ATOM 2339 O O . LYS A 1 292 ? 73.811 110.643 32.100 1.00 24.05 291 LYS A O 1
ATOM 2345 N N . ILE A 1 293 ? 76.018 111.014 31.809 1.00 23.89 292 ILE A N 1
ATOM 2346 C CA . ILE A 1 293 ? 76.271 109.697 31.254 1.00 23.71 292 ILE A CA 1
ATOM 2347 C C . ILE A 1 293 ? 77.324 109.037 32.152 1.00 23.77 292 ILE A C 1
ATOM 2348 O O . ILE A 1 293 ? 78.290 109.675 32.556 1.00 23.27 292 ILE A O 1
ATOM 2353 N N . VAL A 1 294 ? 77.104 107.773 32.492 1.00 23.27 293 VAL A N 1
ATOM 2354 C CA . VAL A 1 294 ? 78.023 107.045 33.337 1.00 23.16 293 VAL A CA 1
ATOM 2355 C C . VAL A 1 294 ? 78.966 106.251 32.449 1.00 23.72 293 VAL A C 1
ATOM 2356 O O . VAL A 1 294 ? 78.517 105.484 31.586 1.00 24.12 293 VAL A O 1
ATOM 2360 N N . ARG A 1 295 ? 80.267 106.429 32.653 1.00 23.54 294 ARG A N 1
ATOM 2361 C CA . ARG A 1 295 ? 81.257 105.624 31.954 1.00 23.50 294 ARG A CA 1
ATOM 2362 C C . ARG A 1 295 ? 81.794 104.542 32.897 1.00 23.60 294 ARG A C 1
ATOM 2363 O O . ARG A 1 295 ? 82.342 104.848 33.950 1.00 23.31 294 ARG A O 1
ATOM 2371 N N . ILE A 1 296 ? 81.631 103.286 32.500 1.00 23.40 295 ILE A N 1
ATOM 2372 C CA . ILE A 1 296 ? 82.115 102.147 33.257 1.00 23.85 295 ILE A CA 1
ATOM 2373 C C . ILE A 1 296 ? 83.328 101.613 32.499 1.00 24.63 295 ILE A C 1
ATOM 2374 O O . ILE A 1 296 ? 83.281 101.436 31.293 1.00 24.96 295 ILE A O 1
ATOM 2379 N N . TYR A 1 297 ? 84.428 101.388 33.195 1.00 25.32 296 TYR A N 1
ATOM 2380 C CA . TYR A 1 297 ? 85.667 101.032 32.518 1.00 26.37 296 TYR A CA 1
ATOM 2381 C C . TYR A 1 297 ? 86.421 99.966 33.299 1.00 26.83 296 TYR A C 1
ATOM 2382 O O . TYR A 1 297 ? 86.263 99.835 34.515 1.00 26.54 296 TYR A O 1
ATOM 2391 N N . LEU A 1 298 ? 87.242 99.209 32.580 1.00 28.00 297 LEU A N 1
ATOM 2392 C CA . LEU A 1 298 ? 88.133 98.233 33.192 1.00 28.61 297 LEU A CA 1
ATOM 2393 C C . LEU A 1 298 ? 89.426 98.934 33.588 1.00 29.90 297 LEU A C 1
ATOM 2394 O O . LEU A 1 298 ? 89.808 99.942 32.991 1.00 29.91 297 LEU A O 1
ATOM 2399 N N . LYS A 1 299 ? 90.073 98.421 34.623 1.00 31.40 298 LYS A N 1
ATOM 2400 C CA . LYS A 1 299 ? 91.345 98.951 35.065 1.00 33.33 298 LYS A CA 1
ATOM 2401 C C . LYS A 1 299 ? 92.430 97.902 34.860 1.00 34.78 298 LYS A C 1
ATOM 2402 O O . LYS A 1 299 ? 92.254 96.722 35.185 1.00 34.76 298 LYS A O 1
ATOM 2408 N N . VAL A 1 300 ? 93.546 98.354 34.309 1.00 36.88 299 VAL A N 1
ATOM 2409 C CA . VAL A 1 300 ? 94.674 97.499 33.976 1.00 38.84 299 VAL A CA 1
ATOM 2410 C C . VAL A 1 300 ? 95.958 98.130 34.520 1.00 39.49 299 VAL A C 1
ATOM 2411 O O . VAL A 1 300 ? 96.531 97.634 35.494 1.00 41.10 299 VAL A O 1
#

B-factor: mean 32.34, std 9.02, range [16.42, 75.55]

Solvent-accessible surface area: 13811 Å² total

InterPro domains:
  IPR001250 Mannose-6-phosphate isomerase, type I [TIGR00218] (4-106)
  IPR001250 Mannose-6-phosphate isomerase, type I [TIGR00218] (104-294)
  IPR011051 RmlC-like cupin domain superfamily [SSF51182] (4-293)
  IPR014628 Mannose-6-phosphate isomerase, Firmicutes type, short form [PIRSF036894] (13-293)
  IPR014710 RmlC-like jelly roll fold [G3DSA:2.60.120.10] (1-216)
  IPR014710 RmlC-like jelly roll fold [G3DSA:2.60.120.10] (217-299)
  IPR046457 Phosphomannose isomerase type I, catalytic domain [PF20511] (34-111)
  IPR049071 Mannose-6-phosphate isomerase, cupin domain [PF21621] (224-296)

Sequence (296 aa):
GELPSFIFQAQQENLVERPWGGEWIALLKGFRQSGIGESWEFSAHTSRPSTVLVKGQQQLSIEELFSKHRDELLGRAAEKFSKFPILVRLIDAASPTQVHVHPSDKAAESLGEAEGGVESAWLVFNKGKAYAGFKEDVKIEELEEKLKEEDFDFKTLLNTFETTPYDTFVIRPGIPHAGEGLRVLEEVSSNSTLAYFFNENDWEKVKKVLNTKKVEEFEVKGKKGAETENFGLEVVDVTGTAEIKTGGVNILYAAEGYFILRGKETADLHRRGYSCLVPASTDSFTVESERGKIVRIYLKV

Radius of gyration: 19.25 Å; Cα contacts (8 Å, |Δi|>4): 800; chains: 1; bounding box: 42×45×56 Å

Foldseek 3Di:
DDFDFWKFFPDWQWDFAPQFQFPQVVLVPDGDGRTFKTKAQAPQPVTWTWIATVRDIDTVVCCVVCVCQQFFVCSVVDPDDWKIKMKGQRAAKDFKKFWAAQVLCVVVVHPDGTKKKKKFWAAFWKKWKFFQAFDDLVVLVVQLPDPCRRCSVRTDIDGDHGQWMWIHDGQMIIIIHNIIIMMMMTSDDDMAGSHPVRSVSNVSTHDRHRDDPVNTTDDRQDDDQWKDKGKDKAAFKDKDFQVLGWKKAWQFFKKWKAFVHIDIDDHSTMIRGGSNTGMIMIGGNITIMMIMHTHD

Secondary structure (DSSP, 8-state):
----S-BEESS--EEE-TT--SHHHHHTTS--S-EEEEEES---TTS---EEETTEEE--HHHHHHHHHHHGGGTTT-SS--EEEEEEEE-SPPPPEE---HHHHHHTT-SS----EEEEE-SS-EEEEEESS---HHHHHHHHTSSS--GGGGEEEEE--TT-EEEE-TT--EEEESEEEEEEEES----EESSTTTHHHHHHH---SB--GGGTB-----B-SSEEEEEEEEEEEEEEE-----EEEEEES-EEEESSSEEEE-TT-EEE--TT--EEEEEEEEEEEEEEEE--

Nearest PDB structures (foldseek):
  1zx5-assembly1_A  TM=1.003E+00  e=1.251E-61  Archaeoglobus fulgidus
  1qwr-assembly2_B  TM=8.475E-01  e=6.045E-20  Bacillus subtilis
  5zvu-assembly1_A  TM=8.308E-01  e=3.924E-18  Salmonella enterica subsp. enterica serovar Typhimurium str. LT2
  3h1m-assembly1_A  TM=8.315E-01  e=4.627E-18  Salmonella enterica subsp. enterica serovar Typhimurium
  3h1w-assembly1_A  TM=8.011E-01  e=1.177E-17  Salmonella enterica subsp. enterica serovar Typhimurium